Protein AF-0000000066553512 (afdb_homodimer)

Organism: Rattus norvegicus (NCBI:txid10116)

InterPro domains:
  IPR001751 S100/Calcium binding protein 7/8-like, conserved site [PS00303] (65-86)
  IPR011992 EF-hand domain pair [SSF47473] (10-99)
  IPR013787 S100/CaBP-9k-type, calcium binding, subdomain [PF01023] (12-54)
  IPR013787 S100/CaBP-9k-type, calcium binding, subdomain [SM01394] (12-54)
  IPR034325 S-100 [cd00213] (11-97)

Foldseek 3Di:
DVVVLVPQDDPVSVVVVCLVVLQQVLADPPHGSFWHALVSQVVSCVPVVVVPDDPPDDSVNSQVVQVVLPPVPPRIHGSVSSVVVVVVVVVVVVVVVVPDPPDPPPPD/DVVVLVPQDDPVSVVVVCLVVLQQVLADPPHGSFWHALVSQVVSCVPVVVVPDDPPDDSVNSQVVQVVLPPVPPRIHGSVSSVVVVVVVVVVVVVVVVPDPPDPPPPD

pLDDT: mean 84.56, std 15.84, range [28.44, 97.06]

Nearest PDB structures (foldseek):
  3zwh-assembly1_B  TM=9.205E-01  e=1.694E-09  Homo sapiens
  5lpu-assembly1_D  TM=9.297E-01  e=3.679E-09  Homo sapiens
  4cfq-assembly2_B  TM=9.539E-01  e=3.311E-08  Homo sapiens
  4pe0-assembly1_A  TM=9.445E-01  e=3.179E-07  Bos taurus
  5dkn-assembly1_A  TM=9.044E-01  e=2.157E-07  Bos taurus

Solvent-accessible surface area (backbone atoms only — not comparable to full-atom values): 12069 Å² total; per-residue (Å²): 104,78,64,54,60,72,65,41,78,34,62,46,36,38,18,49,48,32,52,49,50,52,49,56,70,48,18,37,77,86,73,49,60,67,29,26,42,65,71,42,44,51,49,46,38,58,67,35,32,47,90,81,37,64,88,80,61,46,73,67,53,49,50,52,51,47,55,68,42,18,76,85,68,77,75,36,32,38,60,67,37,49,42,50,49,53,39,50,51,39,53,55,53,43,53,51,54,70,70,38,70,78,71,72,70,72,81,125,105,78,62,54,59,71,66,41,76,33,62,48,35,38,18,49,48,32,51,49,50,51,48,55,71,47,19,37,77,85,72,48,60,68,31,26,42,65,73,42,45,52,49,46,37,58,67,35,30,47,91,79,36,65,87,79,62,47,70,66,53,49,50,51,52,47,55,68,42,20,77,85,66,76,74,36,34,38,59,67,36,50,42,50,50,52,39,50,52,39,53,54,50,44,52,51,52,68,70,39,69,80,71,72,71,72,82,127

Sequence (216 aa):
MAIGWVRMTRPLEQAVAAIVCTFQEYAGRCGDKYKICQSELKELLQKELPTWTPSEFRECDYNKFMSVLDTNKDCEVDFGEYVRSLASLCLYCHEYFKECPPEPPCPQMAIGWVRMTRPLEQAVAAIVCTFQEYAGRCGDKYKICQSELKELLQKELPTWTPSEFRECDYNKFMSVLDTNKDCEVDFGEYVRSLASLCLYCHEYFKECPPEPPCPQ

Structure (mmCIF, N/CA/C/O backbone):
data_AF-0000000066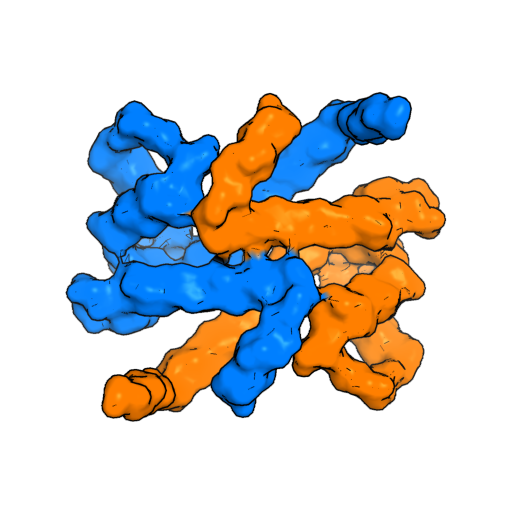553512-model_v1
#
loop_
_entity.id
_entity.type
_entity.pdbx_description
1 polymer 'Protein S100-A3'
#
loop_
_atom_site.group_PDB
_atom_site.id
_atom_site.type_symbol
_atom_site.label_atom_id
_atom_site.label_alt_id
_atom_site.label_comp_id
_atom_site.label_asym_id
_atom_site.label_entity_id
_atom_site.label_seq_id
_atom_site.pdbx_PDB_ins_code
_atom_site.Cartn_x
_atom_site.Cartn_y
_atom_site.Cartn_z
_atom_site.occupancy
_atom_site.B_iso_or_equiv
_atom_site.auth_seq_id
_atom_site.auth_comp_id
_atom_site.auth_asym_id
_atom_site.auth_atom_id
_atom_site.pdbx_PDB_model_num
ATOM 1 N N . MET A 1 1 ? 4.746 9.664 -18.094 1 36.38 1 MET A N 1
ATOM 2 C CA . MET A 1 1 ? 4.117 9.016 -16.953 1 36.38 1 MET A CA 1
ATOM 3 C C . MET A 1 1 ? 4.984 7.875 -16.422 1 36.38 1 MET A C 1
ATOM 5 O O . MET A 1 1 ? 5.152 7.719 -15.211 1 36.38 1 MET A O 1
ATOM 9 N N . ALA A 1 2 ? 5.422 7 -17.422 1 46.53 2 ALA A N 1
ATOM 10 C CA . ALA A 1 2 ? 6.492 6.055 -17.109 1 46.53 2 ALA A CA 1
ATOM 11 C C . ALA A 1 2 ? 7.668 6.762 -16.438 1 46.53 2 ALA A C 1
ATOM 13 O O . ALA A 1 2 ? 8.297 6.211 -15.531 1 46.53 2 ALA A O 1
ATOM 14 N N . ILE A 1 3 ? 7.824 7.977 -17.062 1 47.88 3 ILE A N 1
ATOM 15 C CA . ILE A 1 3 ? 8.891 8.82 -16.547 1 47.88 3 ILE A CA 1
ATOM 16 C C . ILE A 1 3 ? 8.617 9.164 -15.078 1 47.88 3 ILE A C 1
ATOM 18 O O . ILE A 1 3 ? 9.547 9.219 -14.266 1 47.88 3 ILE A O 1
ATOM 22 N N . GLY A 1 4 ? 7.391 9.32 -14.734 1 51.59 4 GLY A N 1
ATOM 23 C CA . GLY A 1 4 ? 7.066 9.742 -13.383 1 51.59 4 GLY A CA 1
ATOM 24 C C . GLY A 1 4 ? 7.473 8.727 -12.328 1 51.59 4 GLY A C 1
ATOM 25 O O . GLY A 1 4 ? 7.883 9.094 -11.227 1 51.59 4 GLY A O 1
ATOM 26 N N . TRP A 1 5 ? 7.48 7.492 -12.727 1 58.66 5 TRP A N 1
ATOM 27 C CA . TRP A 1 5 ? 7.871 6.434 -11.805 1 58.66 5 TRP A CA 1
ATOM 28 C C . TRP A 1 5 ? 9.367 6.492 -11.508 1 58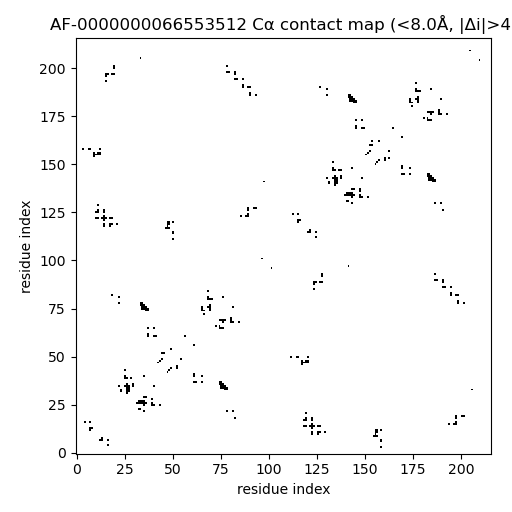.66 5 TRP A C 1
ATOM 30 O O . TRP A 1 5 ? 9.805 6.137 -10.406 1 58.66 5 TRP A O 1
ATOM 40 N N . VAL A 1 6 ? 10 7.008 -12.516 1 59.25 6 VAL A N 1
ATOM 41 C CA . VAL A 1 6 ? 11.445 7.078 -12.336 1 59.25 6 VAL A CA 1
ATOM 42 C C . VAL A 1 6 ? 11.789 8.125 -11.281 1 59.25 6 VAL A C 1
ATOM 44 O O . VAL A 1 6 ? 12.805 8.016 -10.594 1 59.25 6 VAL A O 1
ATOM 47 N N . ARG A 1 7 ? 10.953 8.969 -11.047 1 69.88 7 ARG A N 1
ATOM 48 C CA . ARG A 1 7 ? 11.266 10.031 -10.109 1 69.88 7 ARG A CA 1
ATOM 49 C C . ARG A 1 7 ? 10.719 9.719 -8.719 1 69.88 7 ARG A C 1
ATOM 51 O O . ARG A 1 7 ? 10.875 10.516 -7.789 1 69.88 7 ARG A O 1
ATOM 58 N N . MET A 1 8 ? 10.32 8.523 -8.625 1 79.62 8 MET A N 1
ATOM 59 C CA . MET A 1 8 ? 9.773 8.141 -7.328 1 79.62 8 MET A CA 1
ATOM 60 C C . MET A 1 8 ? 10.891 7.812 -6.344 1 79.62 8 MET A C 1
ATOM 62 O O . MET A 1 8 ? 11.289 6.656 -6.219 1 79.62 8 MET A O 1
ATOM 66 N N . THR A 1 9 ? 11.328 8.852 -5.613 1 85.94 9 THR A N 1
ATOM 67 C CA . THR A 1 9 ? 12.5 8.688 -4.758 1 85.94 9 THR A CA 1
ATOM 68 C C . THR A 1 9 ? 12.094 8.594 -3.289 1 85.94 9 THR A C 1
ATOM 70 O O . THR A 1 9 ? 12.859 8.117 -2.453 1 85.94 9 THR A O 1
ATOM 73 N N . ARG A 1 10 ? 10.93 9.023 -2.916 1 91.12 10 ARG A N 1
ATOM 74 C CA . ARG A 1 10 ? 10.5 8.992 -1.522 1 91.12 10 ARG A CA 1
ATOM 75 C C . ARG A 1 10 ? 9.992 7.605 -1.138 1 91.12 10 ARG A C 1
ATOM 77 O O . ARG A 1 10 ? 9.438 6.887 -1.973 1 91.12 10 ARG A O 1
ATOM 84 N N . PRO A 1 11 ? 10.203 7.234 0.064 1 92.06 11 PRO A N 1
ATOM 85 C CA . PRO A 1 11 ? 9.836 5.887 0.507 1 92.06 11 PRO A CA 1
ATOM 86 C C . PRO A 1 11 ? 8.375 5.543 0.206 1 92.06 11 PRO A C 1
ATOM 88 O O . PRO A 1 11 ? 8.086 4.438 -0.253 1 92.06 11 PRO A O 1
ATOM 91 N N . LEU A 1 12 ? 7.504 6.43 0.408 1 95.44 12 LEU A N 1
ATOM 92 C CA . LEU A 1 12 ? 6.086 6.16 0.178 1 95.44 12 LEU A CA 1
ATOM 93 C C . LEU A 1 12 ? 5.801 6.004 -1.311 1 95.44 12 LEU A C 1
ATOM 95 O O . LEU A 1 12 ? 5.012 5.141 -1.708 1 95.44 12 LEU A O 1
ATOM 99 N N . GLU A 1 13 ? 6.426 6.789 -2.115 1 93.81 13 GLU A N 1
ATOM 100 C CA . GLU A 1 13 ? 6.27 6.656 -3.561 1 93.81 13 GLU A CA 1
ATOM 101 C C . GLU A 1 13 ? 6.805 5.316 -4.051 1 93.81 13 GLU A C 1
ATOM 103 O O . GLU A 1 13 ? 6.184 4.664 -4.895 1 93.81 13 GLU A O 1
ATOM 108 N N . GLN A 1 14 ? 7.902 5.004 -3.498 1 93.06 14 GLN A N 1
ATOM 109 C CA . GLN A 1 14 ? 8.508 3.725 -3.863 1 93.06 14 GLN A CA 1
ATOM 110 C C . GLN A 1 14 ? 7.625 2.557 -3.428 1 93.06 14 GLN A C 1
ATOM 112 O O . GLN A 1 14 ? 7.594 1.518 -4.09 1 93.06 14 GLN A O 1
ATOM 117 N N . ALA A 1 15 ? 7.035 2.781 -2.303 1 95.38 15 ALA A N 1
ATOM 118 C CA . ALA A 1 15 ? 6.117 1.753 -1.821 1 95.38 15 ALA A CA 1
ATOM 119 C C . ALA A 1 15 ? 4.988 1.513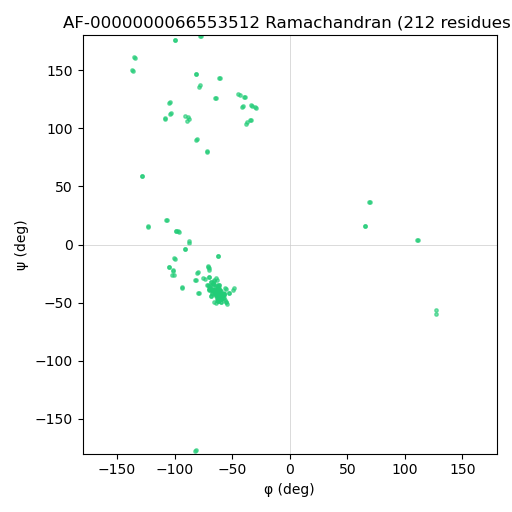 -2.82 1 95.38 15 ALA A C 1
ATOM 121 O O . ALA A 1 15 ? 4.699 0.367 -3.174 1 95.38 15 ALA A O 1
ATOM 122 N N . VAL A 1 16 ? 4.379 2.547 -3.316 1 95.38 16 VAL A N 1
ATOM 123 C CA . VAL A 1 16 ? 3.295 2.445 -4.289 1 95.38 16 VAL A CA 1
ATOM 124 C C . VAL A 1 16 ? 3.807 1.783 -5.566 1 95.38 16 VAL A C 1
ATOM 126 O O . VAL A 1 16 ? 3.158 0.883 -6.105 1 95.38 16 VAL A O 1
ATOM 129 N N . ALA A 1 17 ? 4.965 2.174 -5.977 1 92.31 17 ALA A N 1
ATOM 130 C CA . ALA A 1 17 ? 5.562 1.587 -7.172 1 92.31 17 ALA A CA 1
ATOM 131 C C . ALA A 1 17 ? 5.824 0.096 -6.98 1 92.31 17 ALA A C 1
ATOM 133 O O . ALA A 1 17 ? 5.539 -0.71 -7.871 1 92.31 17 ALA A O 1
ATOM 134 N N . ALA A 1 18 ? 6.387 -0.236 -5.859 1 94.19 18 ALA A N 1
ATOM 135 C CA . ALA A 1 18 ? 6.699 -1.635 -5.574 1 94.19 18 ALA A CA 1
ATOM 136 C C . ALA A 1 18 ? 5.434 -2.49 -5.578 1 94.19 18 ALA A C 1
ATOM 138 O O . ALA A 1 18 ? 5.445 -3.623 -6.062 1 94.19 18 ALA A O 1
ATOM 139 N N . ILE A 1 19 ? 4.379 -1.971 -5.035 1 96.88 19 ILE A N 1
ATOM 140 C CA . ILE A 1 19 ? 3.111 -2.691 -4.977 1 96.88 19 ILE A CA 1
ATOM 141 C C . ILE A 1 19 ? 2.611 -2.971 -6.391 1 96.88 19 ILE A C 1
ATOM 143 O O . ILE A 1 19 ? 2.264 -4.105 -6.723 1 96.88 19 ILE A O 1
ATOM 147 N N . VAL A 1 20 ? 2.594 -1.997 -7.234 1 94.31 20 VAL A N 1
ATOM 148 C CA . VAL A 1 20 ? 2.082 -2.117 -8.594 1 94.31 20 VAL A CA 1
ATOM 149 C C . VAL A 1 20 ? 3.006 -3.016 -9.414 1 94.31 20 VAL A C 1
ATOM 151 O O . VAL A 1 20 ? 2.543 -3.93 -10.102 1 94.31 20 VAL A O 1
ATOM 154 N N . CYS A 1 21 ? 4.332 -2.816 -9.289 1 91 21 CYS A N 1
ATOM 155 C CA . CYS A 1 21 ? 5.309 -3.553 -10.078 1 91 21 CYS A CA 1
ATOM 156 C C . CYS A 1 21 ? 5.332 -5.027 -9.688 1 91 21 CYS A C 1
ATOM 158 O O . CYS A 1 21 ? 5.445 -5.898 -10.547 1 91 21 CYS A O 1
ATOM 160 N N . THR A 1 22 ? 5.27 -5.27 -8.414 1 94.25 22 THR A N 1
ATOM 161 C CA . THR A 1 22 ? 5.25 -6.656 -7.961 1 94.25 22 THR A CA 1
ATOM 162 C C . THR A 1 22 ? 4.043 -7.395 -8.531 1 94.25 22 THR A C 1
ATOM 164 O O . THR A 1 22 ? 4.168 -8.523 -9.016 1 94.25 22 THR A O 1
ATOM 167 N N . PHE A 1 23 ? 2.914 -6.777 -8.5 1 94.19 23 PHE A N 1
ATOM 168 C CA . PHE A 1 23 ? 1.714 -7.391 -9.055 1 94.19 23 PHE A CA 1
ATOM 169 C C . PHE A 1 23 ? 1.91 -7.719 -10.531 1 94.19 23 PHE A C 1
ATOM 171 O O . PHE A 1 23 ? 1.573 -8.812 -10.977 1 94.19 23 PHE A O 1
ATOM 178 N N . GLN A 1 24 ? 2.459 -6.785 -11.219 1 89.12 24 GLN A N 1
ATOM 179 C CA . GLN A 1 24 ? 2.658 -6.949 -12.656 1 89.12 24 GLN A CA 1
ATOM 180 C C . GLN A 1 24 ? 3.666 -8.055 -12.945 1 89.12 24 GLN A C 1
ATOM 182 O O . GLN A 1 24 ? 3.561 -8.742 -13.961 1 89.12 24 GLN A O 1
ATOM 187 N N . GLU A 1 25 ? 4.586 -8.172 -12.086 1 90.38 25 GLU A N 1
ATOM 188 C CA . GLU A 1 25 ? 5.613 -9.188 -12.258 1 90.38 25 GLU A CA 1
ATOM 189 C C . GLU A 1 25 ? 5.027 -10.594 -12.141 1 90.38 25 GLU A C 1
ATOM 191 O O . GLU A 1 25 ? 5.48 -11.523 -12.812 1 90.38 25 GLU A O 1
ATOM 196 N N . TYR A 1 26 ? 4.102 -10.695 -11.336 1 91.75 26 TYR A N 1
ATOM 197 C CA . TYR A 1 26 ? 3.594 -12.039 -11.055 1 91.75 26 TYR A CA 1
ATOM 198 C C . TYR A 1 26 ? 2.293 -12.297 -11.805 1 91.75 26 TYR A C 1
ATOM 200 O O . TYR A 1 26 ? 1.947 -13.445 -12.086 1 91.75 26 TYR A O 1
ATOM 208 N N . ALA A 1 27 ? 1.671 -11.172 -12.148 1 89.38 27 ALA A N 1
ATOM 209 C CA . ALA A 1 27 ? 0.421 -11.312 -12.891 1 89.38 27 ALA A CA 1
ATOM 210 C C . ALA A 1 27 ? 0.688 -11.609 -14.367 1 89.38 27 ALA A C 1
ATOM 212 O O . ALA A 1 27 ? 1.641 -11.086 -14.945 1 89.38 27 ALA A O 1
ATOM 213 N N . GLY A 1 28 ? 0.071 -12.484 -15.023 1 77.31 28 GLY A N 1
ATOM 214 C CA . GLY A 1 28 ? 0.13 -12.648 -16.469 1 77.31 28 GLY A CA 1
ATOM 215 C C . GLY A 1 28 ? 0.845 -13.922 -16.891 1 77.31 28 GLY A C 1
ATOM 216 O O . GLY A 1 28 ? 1.148 -14.109 -18.062 1 77.31 28 GLY A O 1
ATOM 217 N N . ARG A 1 29 ? 1.198 -14.664 -15.906 1 77.44 29 ARG A N 1
ATOM 218 C CA . ARG A 1 29 ? 1.894 -15.891 -16.297 1 77.44 29 ARG A CA 1
ATOM 219 C C . ARG A 1 29 ? 0.906 -16.969 -16.719 1 77.44 29 ARG A C 1
ATOM 221 O O . ARG A 1 29 ? 1.194 -17.766 -17.625 1 77.44 29 ARG A O 1
ATOM 228 N N . CYS A 1 30 ? -0.339 -17.016 -16.156 1 71.25 30 CYS A N 1
ATOM 229 C CA . CYS A 1 30 ? -1.262 -18.109 -16.391 1 71.25 30 CYS A CA 1
ATOM 230 C C . CYS A 1 30 ? -2.412 -17.672 -17.297 1 71.25 30 CYS A C 1
ATOM 232 O O . CYS A 1 30 ? -3.49 -18.266 -17.266 1 71.25 30 CYS A O 1
ATOM 234 N N . GLY A 1 31 ? -2.316 -16.672 -18.062 1 68.56 31 GLY A N 1
ATOM 235 C CA . GLY A 1 31 ? -3.33 -16.391 -19.062 1 68.56 31 GLY A CA 1
ATOM 236 C C . GLY A 1 31 ? -3.869 -14.969 -18.984 1 68.56 31 GLY A C 1
ATOM 237 O O . GLY A 1 31 ? -4.066 -14.32 -20.016 1 68.56 31 GLY A O 1
ATOM 238 N N . ASP A 1 32 ? -4.414 -14.672 -17.844 1 78.75 32 ASP A N 1
ATOM 239 C CA . ASP A 1 32 ? -4.918 -13.305 -17.719 1 78.75 32 ASP A CA 1
ATOM 240 C C . ASP A 1 32 ? -3.832 -12.359 -17.203 1 78.75 32 ASP A C 1
ATOM 242 O O . ASP A 1 32 ? -3.342 -12.523 -16.078 1 78.75 32 ASP A O 1
ATOM 246 N N . LYS A 1 33 ? -3.355 -11.508 -18.016 1 81.75 33 LYS A N 1
ATOM 247 C CA . LYS A 1 33 ? -2.219 -10.633 -17.75 1 81.75 33 LYS A CA 1
ATOM 248 C C . LYS A 1 33 ? -2.512 -9.695 -16.578 1 81.75 33 LYS A C 1
ATOM 250 O O . LYS A 1 33 ? -1.596 -9.094 -16.016 1 81.75 33 LYS A O 1
ATOM 255 N N . TYR A 1 34 ? -3.762 -9.656 -16.125 1 86.31 34 TYR A N 1
ATOM 256 C CA . TYR A 1 34 ? -4.098 -8.672 -15.102 1 86.31 34 TYR A CA 1
ATOM 257 C C . TYR A 1 34 ? -4.68 -9.344 -13.867 1 86.31 34 TYR A C 1
ATOM 259 O O . TYR A 1 34 ? -5.328 -8.695 -13.047 1 86.31 34 TYR A O 1
ATOM 267 N N . LYS A 1 35 ? -4.484 -10.594 -13.812 1 91.38 35 LYS A N 1
ATOM 268 C CA . LYS A 1 35 ? -4.957 -11.336 -12.641 1 91.38 35 LYS A CA 1
ATOM 269 C C . LYS A 1 35 ? -3.914 -12.344 -12.172 1 91.38 35 LYS A C 1
ATOM 271 O O . LYS A 1 35 ? -3.121 -12.844 -12.969 1 91.38 35 LYS A O 1
ATOM 276 N N . ILE A 1 36 ? -3.918 -12.594 -10.891 1 94.62 36 ILE A N 1
ATOM 277 C CA . ILE A 1 36 ? -2.992 -13.547 -10.281 1 94.62 36 ILE A CA 1
ATOM 278 C C . ILE A 1 36 ? -3.73 -14.844 -9.945 1 94.62 36 ILE A C 1
ATOM 280 O O . ILE A 1 36 ? -4.754 -14.82 -9.258 1 94.62 36 ILE A O 1
ATOM 284 N N . CYS A 1 37 ? -3.26 -15.953 -10.5 1 93.38 37 CYS A N 1
ATOM 285 C CA . CYS A 1 37 ? -3.828 -17.25 -10.156 1 93.38 37 CYS A CA 1
ATOM 286 C C . CYS A 1 37 ? -3.25 -17.781 -8.844 1 93.38 37 CYS A C 1
ATOM 288 O O . CYS A 1 37 ? -2.449 -17.094 -8.203 1 93.38 37 CYS A O 1
ATOM 290 N N . GLN A 1 38 ? -3.637 -18.969 -8.453 1 92.31 38 GLN A N 1
ATOM 291 C CA . GLN A 1 38 ? -3.256 -19.516 -7.16 1 92.31 38 GLN A CA 1
ATOM 292 C C . GLN A 1 38 ? -1.749 -19.75 -7.082 1 92.31 38 GLN A C 1
ATOM 294 O O . GLN A 1 38 ? -1.112 -19.406 -6.086 1 92.31 38 GLN A O 1
ATOM 299 N N . SER A 1 39 ? -1.198 -20.422 -8.109 1 92.12 39 SER A N 1
ATOM 300 C CA . SER A 1 39 ? 0.23 -20.734 -8.125 1 92.12 39 SER A CA 1
ATOM 301 C C . SER A 1 39 ? 1.062 -19.453 -8.078 1 92.12 39 SER A C 1
ATOM 303 O O . SER A 1 39 ? 2.088 -19.406 -7.395 1 92.12 39 SER A O 1
ATOM 305 N N . GLU A 1 40 ? 0.662 -18.516 -8.844 1 94.88 40 GLU A N 1
ATOM 306 C CA . GLU A 1 40 ? 1.355 -17.234 -8.859 1 94.88 40 GLU A CA 1
ATOM 307 C C . GLU A 1 40 ? 1.278 -16.547 -7.496 1 94.88 40 GLU A C 1
ATOM 309 O O . GLU A 1 40 ? 2.246 -15.922 -7.051 1 94.88 40 GLU A O 1
ATOM 314 N N . LEU A 1 41 ? 0.096 -16.625 -6.863 1 94.56 41 LEU A N 1
ATOM 315 C CA . LEU A 1 41 ? -0.083 -16.031 -5.539 1 94.56 41 LEU A CA 1
ATOM 316 C C . LEU A 1 41 ? 0.86 -16.672 -4.527 1 94.56 41 LEU A C 1
ATOM 318 O O . LEU A 1 41 ? 1.496 -15.977 -3.736 1 94.56 41 LEU A O 1
ATOM 322 N N . LYS A 1 42 ? 0.889 -17.922 -4.602 1 93.69 42 LYS A N 1
ATOM 323 C CA . LYS A 1 42 ? 1.785 -18.672 -3.721 1 93.69 42 LYS A CA 1
ATOM 324 C C . LYS A 1 42 ? 3.227 -18.188 -3.875 1 93.69 42 LYS A C 1
ATOM 326 O O . LYS A 1 42 ? 3.906 -17.922 -2.881 1 93.69 42 LYS A O 1
ATOM 331 N N . GLU A 1 43 ? 3.693 -18.094 -5.051 1 93.5 43 GLU A N 1
ATOM 332 C CA . GLU A 1 43 ? 5.055 -17.641 -5.328 1 93.5 43 GLU A CA 1
ATOM 333 C C . GLU A 1 43 ? 5.273 -16.203 -4.84 1 93.5 43 GLU A C 1
ATOM 335 O O . GLU A 1 43 ? 6.309 -15.906 -4.242 1 93.5 43 GLU A O 1
ATOM 340 N N . LEU A 1 44 ? 4.352 -15.359 -5.176 1 95 44 LEU A N 1
ATOM 341 C CA . LEU A 1 44 ? 4.43 -13.969 -4.742 1 95 44 LEU A CA 1
ATOM 342 C C . LEU A 1 44 ? 4.559 -13.875 -3.225 1 95 44 LEU A C 1
ATOM 344 O O . LEU A 1 44 ? 5.434 -13.18 -2.713 1 95 44 LEU A O 1
ATOM 348 N N . LEU A 1 45 ? 3.672 -14.586 -2.492 1 94.62 45 LEU A N 1
ATOM 349 C CA . LEU A 1 45 ? 3.686 -14.547 -1.034 1 94.62 45 LEU A CA 1
ATOM 350 C C . LEU A 1 45 ? 5 -15.102 -0.489 1 94.62 45 LEU A C 1
ATOM 352 O O . LEU A 1 45 ? 5.609 -14.492 0.397 1 94.62 45 LEU A O 1
ATOM 356 N N . GLN A 1 46 ? 5.465 -16.156 -1.083 1 93.38 46 GLN A N 1
ATOM 357 C CA . GLN A 1 46 ? 6.672 -16.812 -0.6 1 93.38 46 GLN A CA 1
ATOM 358 C C . GLN A 1 46 ? 7.914 -15.977 -0.882 1 93.38 46 GLN A C 1
ATOM 360 O O . GLN A 1 46 ? 8.828 -15.906 -0.055 1 93.38 46 GLN A O 1
ATOM 365 N N . LYS A 1 47 ? 7.891 -15.312 -1.97 1 93.81 47 LYS A N 1
ATOM 366 C CA . LYS A 1 47 ? 9.086 -14.594 -2.396 1 93.81 47 LYS A CA 1
ATOM 367 C C . LYS A 1 47 ? 9.047 -13.141 -1.923 1 93.81 47 LYS A C 1
ATOM 369 O O . LYS A 1 47 ? 10.086 -12.578 -1.55 1 93.81 47 LYS A O 1
ATOM 374 N N . GLU A 1 48 ? 7.91 -12.539 -1.923 1 94.19 48 GLU A N 1
ATOM 375 C CA . GLU A 1 48 ? 7.812 -11.102 -1.701 1 94.19 48 GLU A CA 1
ATOM 376 C C . GLU A 1 48 ? 7.367 -10.789 -0.276 1 94.19 48 GLU A C 1
ATOM 378 O O . GLU A 1 48 ? 7.59 -9.688 0.224 1 94.19 48 GLU A O 1
ATOM 383 N N . LEU A 1 49 ? 6.652 -11.695 0.353 1 93.69 49 LEU A N 1
ATOM 384 C CA . LEU A 1 49 ? 6.211 -11.492 1.728 1 93.69 49 LEU A CA 1
ATOM 385 C C . LEU A 1 49 ? 6.59 -12.68 2.605 1 93.69 49 LEU A C 1
ATOM 387 O O . LEU A 1 49 ? 5.73 -13.266 3.268 1 93.69 49 LEU A O 1
ATOM 391 N N . PRO A 1 50 ? 7.84 -12.93 2.65 1 90.94 50 PRO A N 1
ATOM 392 C CA . PRO A 1 50 ? 8.25 -14.102 3.43 1 90.94 50 PRO A CA 1
ATOM 393 C C . PRO A 1 50 ? 8.023 -13.922 4.93 1 90.94 50 PRO A C 1
ATOM 395 O O . PRO A 1 50 ? 7.824 -14.906 5.648 1 90.94 50 PRO A O 1
ATOM 398 N N . THR A 1 51 ? 8.125 -12.758 5.496 1 88.19 51 THR A N 1
ATOM 399 C CA . THR A 1 51 ? 7.934 -12.469 6.914 1 88.19 51 THR A CA 1
ATOM 400 C C . THR A 1 51 ? 6.484 -12.719 7.324 1 88.19 51 THR A C 1
ATOM 402 O O . THR A 1 51 ? 6.215 -13.117 8.461 1 88.19 51 THR A O 1
ATOM 405 N N . TRP A 1 52 ? 5.621 -12.523 6.426 1 86.25 52 TRP A N 1
ATOM 406 C CA . TRP A 1 52 ? 4.199 -12.633 6.738 1 86.25 52 TRP A CA 1
ATOM 407 C C . TRP A 1 52 ? 3.643 -13.984 6.289 1 86.25 52 TRP A C 1
ATOM 409 O O . TRP A 1 52 ? 2.502 -14.32 6.605 1 86.25 52 TRP A O 1
ATOM 419 N N . THR A 1 53 ? 4.395 -14.68 5.527 1 89.12 53 THR A N 1
ATOM 420 C CA . THR A 1 53 ? 3.973 -15.984 5.039 1 89.12 53 THR A CA 1
ATOM 421 C C . THR A 1 53 ? 4.688 -17.109 5.793 1 89.12 53 THR A C 1
ATOM 423 O O . THR A 1 53 ? 5.891 -17.297 5.629 1 89.12 53 THR A O 1
ATOM 426 N N . PRO A 1 54 ? 3.885 -17.781 6.527 1 87.69 54 PRO A N 1
ATOM 427 C CA . PRO A 1 54 ? 4.512 -18.906 7.246 1 87.69 54 PRO A CA 1
ATOM 428 C C . PRO A 1 54 ? 5.133 -19.938 6.309 1 87.69 54 PRO A C 1
ATOM 430 O O . PRO A 1 54 ? 4.574 -20.219 5.246 1 87.69 54 PRO A O 1
ATOM 433 N N . SER A 1 55 ? 6.195 -20.484 6.676 1 86.88 55 SER A N 1
ATOM 434 C CA . SER A 1 55 ? 6.891 -21.5 5.887 1 86.88 55 SER A CA 1
ATOM 435 C C . SER A 1 55 ? 6.121 -22.812 5.875 1 86.88 55 SER A C 1
ATOM 437 O O . SER A 1 55 ? 6.305 -23.641 4.977 1 86.88 55 SER A O 1
ATOM 439 N N . GLU A 1 56 ? 5.242 -22.969 6.812 1 88.44 56 GLU A N 1
ATOM 440 C CA . GLU A 1 56 ? 4.484 -24.203 6.957 1 88.44 56 GLU A CA 1
ATOM 441 C C . GLU A 1 56 ? 3.221 -24.188 6.105 1 88.44 56 GLU A C 1
ATOM 443 O O . GLU A 1 56 ? 2.482 -25.172 6.055 1 88.44 56 GLU A O 1
ATOM 448 N N . PHE A 1 57 ? 3.088 -23.141 5.426 1 89.12 57 PHE A N 1
ATOM 449 C CA . PHE A 1 57 ? 1.889 -23.047 4.602 1 89.12 57 PHE A CA 1
ATOM 450 C C . PHE A 1 57 ? 1.882 -24.125 3.527 1 89.12 57 PHE A C 1
ATOM 452 O O . PHE A 1 57 ? 2.879 -24.312 2.828 1 89.12 57 PHE A O 1
ATOM 459 N N . ARG A 1 58 ? 0.753 -24.906 3.506 1 89.81 58 ARG A N 1
ATOM 460 C CA . ARG A 1 58 ? 0.53 -25.906 2.473 1 89.81 58 ARG A CA 1
ATOM 461 C C . ARG A 1 58 ? -0.419 -25.391 1.398 1 89.81 58 ARG A C 1
ATOM 463 O O . ARG A 1 58 ? -0.929 -24.281 1.499 1 89.81 58 ARG A O 1
ATOM 470 N N . GLU A 1 59 ? -0.624 -26.141 0.427 1 90.56 59 GLU A N 1
ATOM 471 C CA . GLU A 1 59 ? -1.496 -25.766 -0.68 1 90.56 59 GLU A CA 1
ATOM 472 C C . GLU A 1 59 ? -2.891 -25.391 -0.18 1 90.56 59 GLU A C 1
ATOM 474 O O . GLU A 1 59 ? -3.521 -24.469 -0.709 1 90.56 59 GLU A O 1
ATOM 479 N N . CYS A 1 60 ? -3.312 -26.109 0.775 1 91.44 60 CYS A N 1
ATOM 480 C CA . CYS A 1 60 ? -4.652 -25.891 1.309 1 91.44 60 CYS A CA 1
ATOM 481 C C . CYS A 1 60 ? -4.754 -24.516 1.961 1 91.44 60 CYS A C 1
ATOM 483 O O . CYS A 1 60 ? -5.758 -23.812 1.804 1 91.4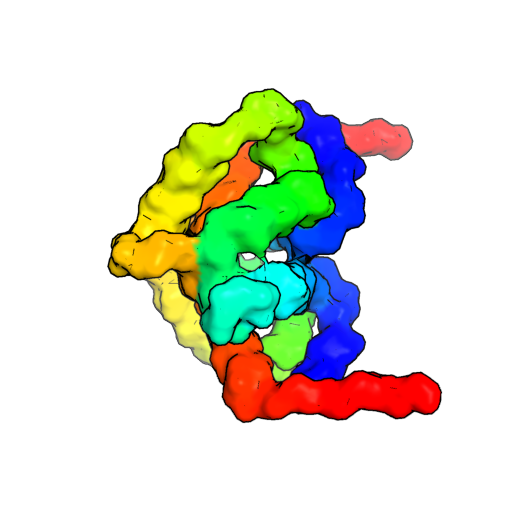4 60 CYS A O 1
ATOM 485 N N . ASP A 1 61 ? -3.68 -24.125 2.688 1 91.75 61 ASP A N 1
ATOM 486 C CA . ASP A 1 61 ? -3.639 -22.828 3.33 1 91.75 61 ASP A CA 1
ATOM 487 C C . ASP A 1 61 ? -3.666 -21.703 2.293 1 91.75 61 ASP A C 1
ATOM 489 O O . ASP A 1 61 ? -4.383 -20.719 2.459 1 91.75 61 ASP A O 1
ATOM 493 N N . TYR A 1 62 ? -3.002 -21.844 1.199 1 92.38 62 TYR A N 1
ATOM 494 C CA . TYR A 1 62 ? -2.971 -20.859 0.126 1 92.38 62 TYR A CA 1
ATOM 495 C C . TYR A 1 62 ? -4.324 -20.75 -0.568 1 92.38 62 TYR A C 1
ATOM 497 O O . TYR A 1 62 ? -4.754 -19.672 -0.956 1 92.38 62 TYR A O 1
ATOM 505 N N . ASN A 1 63 ? -4.953 -21.906 -0.702 1 92.5 63 ASN A N 1
ATOM 506 C CA . ASN A 1 63 ? -6.293 -21.938 -1.283 1 92.5 63 ASN A CA 1
ATOM 507 C C . ASN A 1 63 ? -7.285 -21.141 -0.441 1 92.5 63 ASN A C 1
ATOM 509 O O . ASN A 1 63 ? -8.109 -20.391 -0.981 1 92.5 63 ASN A O 1
ATOM 513 N N . LYS A 1 64 ? -7.137 -21.344 0.847 1 93.06 64 LYS A N 1
ATOM 514 C CA . LYS A 1 64 ? -7.992 -20.594 1.752 1 93.06 64 LYS A CA 1
ATOM 515 C C . LYS A 1 64 ? -7.715 -19.094 1.64 1 93.06 64 LYS A C 1
ATOM 517 O O . LYS A 1 64 ? -8.648 -18.281 1.599 1 93.06 64 LYS A O 1
ATOM 522 N N . PHE A 1 65 ? -6.453 -18.828 1.684 1 93 65 PHE A N 1
ATOM 523 C CA . PHE A 1 65 ? -6.043 -17.438 1.562 1 93 65 PHE A CA 1
ATOM 524 C C . PHE A 1 65 ? -6.559 -16.828 0.262 1 93 65 PHE A C 1
ATOM 526 O O . PHE A 1 65 ? -7.078 -15.711 0.254 1 93 65 PHE A O 1
ATOM 533 N N . MET A 1 66 ? -6.418 -17.5 -0.836 1 93.56 66 MET A N 1
ATOM 534 C CA . MET A 1 66 ? -6.902 -17.062 -2.143 1 93.56 66 MET A CA 1
ATOM 535 C C . MET A 1 66 ? -8.406 -16.812 -2.107 1 93.56 66 MET A C 1
ATOM 537 O O . MET A 1 66 ? -8.883 -15.828 -2.676 1 93.56 66 MET A O 1
ATOM 541 N N . SER A 1 67 ? -9.133 -17.719 -1.455 1 94.38 67 SER A N 1
ATOM 542 C CA . SER A 1 67 ? -10.586 -17.594 -1.356 1 94.38 67 SER A CA 1
ATOM 543 C C . SER A 1 67 ? -10.984 -16.328 -0.599 1 94.38 67 SER A C 1
ATOM 545 O O . SER A 1 67 ? -11.961 -15.672 -0.951 1 94.38 67 SER A O 1
ATOM 547 N N . VAL A 1 68 ? -10.164 -15.992 0.405 1 92.56 68 VAL A N 1
ATOM 548 C CA . VAL A 1 68 ? -10.406 -14.797 1.196 1 92.56 68 VAL A CA 1
ATOM 549 C C . VAL A 1 68 ? -10.156 -13.555 0.345 1 92.56 68 VAL A C 1
ATOM 551 O O . VAL A 1 68 ? -10.898 -12.57 0.435 1 92.56 68 VAL A O 1
ATOM 554 N N . LEU A 1 69 ? -9.219 -13.633 -0.487 1 93.62 69 LEU A N 1
ATOM 555 C CA . LEU A 1 69 ? -8.836 -12.5 -1.326 1 93.62 69 LEU A CA 1
ATOM 556 C C . LEU A 1 69 ? -9.789 -12.359 -2.508 1 93.62 69 LEU A C 1
ATOM 558 O O . LEU A 1 69 ? -10.109 -11.242 -2.92 1 93.62 69 LEU A O 1
ATOM 562 N N . ASP A 1 70 ? -10.109 -13.516 -3.068 1 93.5 70 ASP A N 1
ATOM 563 C CA . ASP A 1 70 ? -10.953 -13.562 -4.258 1 93.5 70 ASP A CA 1
ATOM 564 C C . ASP A 1 70 ? -12.398 -13.203 -3.922 1 93.5 70 ASP A C 1
ATOM 566 O O . ASP A 1 70 ? -13.273 -14.062 -3.932 1 93.5 70 ASP A O 1
ATOM 570 N N . THR A 1 71 ? -12.617 -11.953 -3.809 1 91.31 71 THR A N 1
ATOM 571 C CA . THR A 1 71 ? -13.922 -11.484 -3.365 1 91.31 71 THR A CA 1
ATOM 572 C C . THR A 1 71 ? -14.961 -11.641 -4.477 1 91.31 71 THR A C 1
ATOM 574 O O . THR A 1 71 ? -16.141 -11.859 -4.203 1 91.31 71 THR A O 1
ATOM 577 N N . ASN A 1 72 ? -14.523 -11.555 -5.746 1 89.81 72 ASN A N 1
ATOM 578 C CA . ASN A 1 72 ? -15.477 -11.68 -6.844 1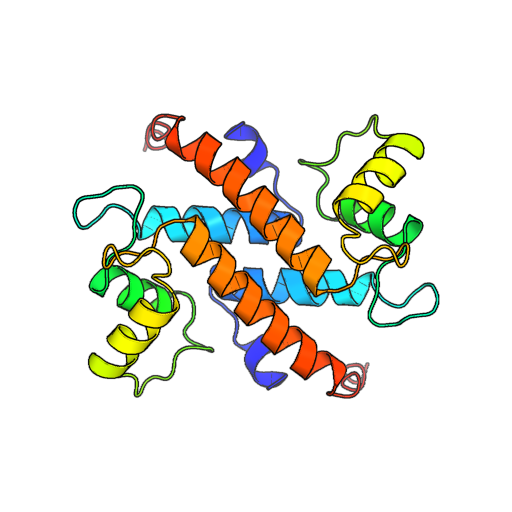 89.81 72 ASN A CA 1
ATOM 579 C C . ASN A 1 72 ? -15.617 -13.133 -7.297 1 89.81 72 ASN A C 1
ATOM 581 O O . ASN A 1 72 ? -16.328 -13.414 -8.258 1 89.81 72 ASN A O 1
ATOM 585 N N . LYS A 1 73 ? -14.906 -14.086 -6.797 1 90.94 73 LYS A N 1
ATOM 586 C CA . LYS A 1 73 ? -15.047 -15.531 -6.922 1 90.94 73 LYS A CA 1
ATOM 587 C C . LYS A 1 73 ? -14.711 -16 -8.336 1 90.94 73 LYS A C 1
ATOM 589 O O . LYS A 1 73 ? -15.414 -16.844 -8.898 1 90.94 73 LYS A O 1
ATOM 594 N N . ASP A 1 74 ? -13.758 -15.43 -9.023 1 89.31 74 ASP A N 1
ATOM 595 C CA . ASP A 1 74 ? -13.32 -15.883 -10.336 1 89.31 74 ASP A CA 1
ATOM 596 C C . ASP A 1 74 ? -12.055 -16.734 -10.219 1 89.31 74 ASP A C 1
ATOM 598 O O . ASP A 1 74 ? -11.414 -17.047 -11.227 1 89.31 74 ASP A O 1
ATOM 602 N N . CYS A 1 75 ? -11.68 -17.141 -8.984 1 89.31 75 CYS A N 1
ATOM 603 C CA . CYS A 1 75 ? -10.57 -18.016 -8.656 1 89.31 75 CYS A CA 1
ATOM 604 C C . CYS A 1 75 ? -9.234 -17.375 -9 1 89.31 75 CYS A C 1
ATOM 606 O O . CYS A 1 75 ? -8.234 -18.062 -9.195 1 89.31 75 CYS A O 1
ATOM 608 N N . GLU A 1 76 ? -9.266 -16.109 -9.211 1 93.12 76 GLU A N 1
ATOM 609 C CA . GLU A 1 76 ? -8.062 -15.32 -9.445 1 93.12 76 GLU A CA 1
ATOM 610 C C . GLU A 1 76 ? -8.07 -14.031 -8.625 1 93.12 76 GLU A C 1
ATOM 612 O O . GLU A 1 76 ? -9.125 -13.602 -8.148 1 93.12 76 GLU A O 1
ATOM 617 N N . VAL A 1 77 ? -6.977 -13.477 -8.453 1 94.81 77 VAL A N 1
ATOM 618 C CA . VAL A 1 77 ? -6.875 -12.234 -7.691 1 94.81 77 VAL A CA 1
ATOM 619 C C . VAL A 1 77 ? -6.566 -11.078 -8.641 1 94.81 77 VAL A C 1
ATOM 621 O O . VAL A 1 77 ? -5.516 -11.062 -9.289 1 94.81 77 VAL A O 1
ATOM 624 N N . ASP A 1 78 ? -7.551 -10.242 -8.844 1 93.56 78 ASP A N 1
ATOM 625 C CA . ASP A 1 78 ? -7.277 -9.055 -9.648 1 93.56 78 ASP A CA 1
ATOM 626 C C . ASP A 1 78 ? -6.512 -8.008 -8.852 1 93.56 78 ASP A C 1
ATOM 628 O O . ASP A 1 78 ? -6.238 -8.211 -7.664 1 93.56 78 ASP A O 1
ATOM 632 N N . PHE A 1 79 ? -6.191 -6.922 -9.438 1 94.94 79 PHE A N 1
ATOM 633 C CA . PHE A 1 79 ? -5.352 -5.93 -8.773 1 94.94 79 PHE A CA 1
ATOM 634 C C . PHE A 1 79 ? -6.078 -5.305 -7.59 1 94.94 79 PHE A C 1
ATOM 636 O O . PHE A 1 79 ? -5.477 -5.066 -6.543 1 94.94 79 PHE A O 1
ATOM 643 N N . GLY A 1 80 ? -7.336 -5.082 -7.797 1 95.5 80 GLY A N 1
ATOM 644 C CA . GLY A 1 80 ? -8.109 -4.52 -6.703 1 95.5 80 GLY A CA 1
ATOM 645 C C . GLY A 1 80 ? -8.109 -5.387 -5.461 1 95.5 80 GLY A C 1
ATOM 646 O O . GLY A 1 80 ? -7.922 -4.887 -4.348 1 95.5 80 GLY A O 1
ATOM 647 N N . GLU A 1 81 ? -8.281 -6.633 -5.621 1 96.44 81 GLU A N 1
ATOM 648 C CA . GLU A 1 81 ? -8.266 -7.574 -4.504 1 96.44 81 GLU A CA 1
ATOM 649 C C . GLU A 1 81 ? -6.883 -7.664 -3.877 1 96.44 81 GLU A C 1
ATOM 651 O O . GLU A 1 81 ? -6.754 -7.785 -2.656 1 96.44 81 GLU A O 1
ATOM 656 N N . TYR A 1 82 ? -5.906 -7.633 -4.73 1 96.38 82 TYR A N 1
ATOM 657 C CA . TYR A 1 82 ? -4.516 -7.641 -4.293 1 96.38 82 TYR A CA 1
ATOM 658 C C . TYR A 1 82 ? -4.215 -6.434 -3.416 1 96.38 82 TYR A C 1
ATOM 660 O O . TYR A 1 82 ? -3.719 -6.578 -2.297 1 96.38 82 TYR A O 1
ATOM 668 N N . VAL A 1 83 ? -4.578 -5.312 -3.883 1 97.06 83 VAL A N 1
ATOM 669 C CA . VAL A 1 83 ? -4.301 -4.07 -3.17 1 97.06 83 VAL A CA 1
ATOM 670 C C . VAL A 1 83 ? -5.102 -4.027 -1.872 1 97.06 83 VAL A C 1
ATOM 672 O O . VAL A 1 83 ? -4.598 -3.59 -0.836 1 97.06 83 VAL A O 1
ATOM 675 N N . ARG A 1 84 ? -6.297 -4.48 -1.87 1 94.56 84 ARG A N 1
ATOM 676 C CA . ARG A 1 84 ? -7.121 -4.535 -0.669 1 94.56 84 ARG A CA 1
ATOM 677 C C . ARG A 1 84 ? -6.492 -5.438 0.387 1 94.56 84 ARG A C 1
ATOM 679 O O . ARG A 1 84 ? -6.543 -5.133 1.58 1 94.56 84 ARG A O 1
ATOM 686 N N . SER A 1 85 ? -5.953 -6.488 -0.06 1 95.62 85 SER A N 1
ATOM 687 C CA . SER A 1 85 ? -5.285 -7.395 0.868 1 95.62 85 SER A CA 1
ATOM 688 C C . SER A 1 85 ? -4.086 -6.723 1.528 1 95.62 85 SER A C 1
ATOM 690 O O . SER A 1 85 ? -3.846 -6.902 2.725 1 95.62 85 SER A O 1
ATOM 692 N N . LEU A 1 86 ? -3.32 -6.039 0.739 1 96.25 86 LEU A N 1
ATOM 693 C CA . LEU A 1 86 ? -2.182 -5.312 1.289 1 96.25 86 LEU A CA 1
ATOM 694 C C . LEU A 1 86 ? -2.643 -4.25 2.279 1 96.25 86 LEU A C 1
ATOM 696 O O . LEU A 1 86 ? -1.993 -4.027 3.305 1 96.25 86 LEU A O 1
ATOM 700 N N . ALA A 1 87 ? -3.764 -3.631 1.946 1 96 87 ALA A N 1
ATOM 701 C CA . ALA A 1 87 ? -4.344 -2.652 2.861 1 96 87 ALA A CA 1
ATOM 702 C C . ALA A 1 87 ? -4.703 -3.295 4.199 1 96 87 ALA A C 1
ATOM 704 O O . ALA A 1 87 ? -4.414 -2.74 5.262 1 96 87 ALA A O 1
ATOM 705 N N . SER A 1 88 ? -5.281 -4.402 4.133 1 94.62 88 SER A N 1
ATOM 706 C CA . SER A 1 88 ? -5.629 -5.133 5.344 1 94.62 88 SER A CA 1
ATOM 707 C C . SER A 1 88 ? -4.387 -5.48 6.16 1 94.62 88 SER A C 1
ATOM 709 O O . SER A 1 88 ? -4.395 -5.375 7.387 1 94.62 88 SER A O 1
ATOM 711 N N . LEU A 1 89 ? -3.338 -5.938 5.469 1 93.31 89 LEU A N 1
ATOM 712 C CA . LEU A 1 89 ? -2.072 -6.23 6.133 1 93.31 89 LEU A CA 1
ATOM 713 C C . LEU A 1 89 ? -1.531 -4.996 6.844 1 93.31 89 LEU A C 1
ATOM 715 O O . LEU A 1 89 ? -1.044 -5.09 7.973 1 93.31 89 LEU A O 1
ATOM 719 N N . CYS A 1 90 ? -1.594 -3.867 6.227 1 94.62 90 CYS A N 1
ATOM 720 C CA . CYS A 1 90 ? -1.153 -2.623 6.848 1 94.62 90 CYS A CA 1
ATOM 721 C C . CYS A 1 90 ? -1.968 -2.32 8.102 1 94.62 90 CYS A C 1
ATOM 723 O O . CYS A 1 90 ? -1.417 -1.888 9.109 1 94.62 90 CYS A O 1
ATOM 725 N N . LEU A 1 91 ? -3.293 -2.465 8 1 93.88 91 LEU A N 1
ATOM 726 C CA . LEU A 1 91 ? -4.16 -2.223 9.148 1 93.88 91 LEU A CA 1
ATOM 727 C C . LEU A 1 91 ? -3.762 -3.105 10.328 1 93.88 91 LEU A C 1
ATOM 729 O O . LEU A 1 91 ? -3.699 -2.639 11.469 1 93.88 91 LEU A O 1
ATOM 733 N N . TYR A 1 92 ? -3.471 -4.359 10.062 1 90 92 TYR A N 1
ATOM 734 C CA . TYR A 1 92 ? -3.012 -5.301 11.078 1 90 92 TYR A CA 1
ATOM 735 C C . TYR A 1 92 ? -1.704 -4.832 11.703 1 90 92 TYR A C 1
ATOM 737 O O . TYR A 1 92 ? -1.561 -4.832 12.93 1 90 92 TYR A O 1
ATOM 745 N N . CYS A 1 93 ? -0.755 -4.414 10.898 1 88.31 93 CYS A N 1
ATOM 746 C CA . CYS A 1 93 ? 0.533 -3.936 11.391 1 88.31 93 CYS A CA 1
ATOM 747 C C . CYS A 1 93 ? 0.369 -2.65 12.195 1 88.31 93 CYS A C 1
ATOM 749 O O . CYS A 1 93 ? 1.037 -2.461 13.211 1 88.31 93 CYS A O 1
ATOM 751 N N . HIS A 1 94 ? -0.471 -1.798 11.727 1 90.75 94 HIS A N 1
ATOM 752 C CA . HIS A 1 94 ? -0.72 -0.546 12.438 1 90.75 94 HIS A CA 1
ATOM 753 C C . HIS A 1 94 ? -1.291 -0.801 13.828 1 90.75 94 HIS A C 1
ATOM 755 O O . HIS A 1 94 ? -0.92 -0.124 14.789 1 90.75 94 HIS A O 1
ATOM 761 N N . GLU A 1 95 ? -2.234 -1.716 13.93 1 88 95 GLU A N 1
ATOM 762 C CA . GLU A 1 95 ? -2.812 -2.062 15.227 1 88 95 GLU A CA 1
ATOM 763 C C . GLU A 1 95 ? -1.752 -2.615 16.172 1 88 95 GLU A C 1
ATOM 765 O O . GLU A 1 95 ? -1.777 -2.334 17.375 1 88 95 GLU A O 1
ATOM 770 N N . TYR A 1 96 ? -0.885 -3.381 15.633 1 80.19 96 TYR A N 1
ATOM 771 C CA . TYR A 1 96 ? 0.223 -3.898 16.438 1 80.19 96 TYR A CA 1
ATOM 772 C C . TYR A 1 96 ? 1.107 -2.766 16.938 1 80.19 96 TYR A C 1
ATOM 774 O O . TYR A 1 96 ? 1.532 -2.77 18.094 1 80.19 96 TYR A O 1
ATOM 782 N N . PHE A 1 97 ? 1.426 -1.812 16.141 1 76.31 97 PHE A N 1
ATOM 783 C CA . PHE A 1 97 ? 2.275 -0.684 16.5 1 76.31 97 PHE A CA 1
ATOM 784 C C . PHE A 1 97 ? 1.556 0.244 17.469 1 76.31 97 PHE A C 1
ATOM 786 O O . PHE A 1 97 ? 2.191 0.878 18.312 1 76.31 97 PHE A O 1
ATOM 793 N N . LYS A 1 98 ? 0.28 0.417 17.25 1 78.88 98 LYS A N 1
ATOM 794 C CA . LYS A 1 98 ? -0.513 1.24 18.156 1 78.88 98 LYS A CA 1
ATOM 795 C C . LYS A 1 98 ? -0.49 0.675 19.578 1 78.88 98 LYS A C 1
ATOM 797 O O . LYS A 1 98 ? -0.445 1.429 20.547 1 78.88 98 LYS A O 1
ATOM 802 N N . GLU A 1 99 ? -0.585 -0.533 19.672 1 76.31 99 GLU A N 1
ATOM 803 C CA . GLU A 1 99 ? -0.651 -1.213 20.969 1 76.31 99 GLU A CA 1
ATOM 804 C C . GLU A 1 99 ? 0.739 -1.382 21.578 1 76.31 99 GLU A C 1
ATOM 806 O O . GLU A 1 99 ? 0.873 -1.608 22.781 1 76.31 99 GLU A O 1
ATOM 811 N N . CYS A 1 100 ? 1.702 -1.379 20.656 1 63.22 100 CYS A N 1
ATOM 812 C CA . CYS A 1 100 ? 3.055 -1.588 21.172 1 63.22 100 CYS A CA 1
ATOM 813 C C . CYS A 1 100 ? 3.693 -0.267 21.578 1 63.22 100 CYS A C 1
ATOM 815 O O . CYS A 1 100 ? 3.602 0.724 20.844 1 63.22 100 CYS A O 1
ATOM 817 N N . PRO A 1 101 ? 3.857 0.017 22.812 1 57.84 101 PRO A N 1
ATOM 818 C CA . PRO A 1 101 ? 4.551 1.233 23.234 1 57.84 101 PRO A CA 1
ATOM 819 C C . PRO A 1 101 ? 5.77 1.556 22.375 1 57.84 101 PRO A C 1
ATOM 821 O O . PRO A 1 101 ? 6.379 0.651 21.797 1 57.84 101 PRO A O 1
ATOM 824 N N . PRO A 1 102 ? 5.859 2.857 21.797 1 53.81 102 PRO A N 1
ATOM 825 C CA . PRO A 1 102 ? 7.035 3.23 21.016 1 53.81 102 PRO A CA 1
ATOM 826 C C . PRO A 1 102 ? 8.32 2.596 21.531 1 53.81 102 PRO A C 1
ATOM 828 O O . PRO A 1 102 ? 8.477 2.408 22.75 1 53.81 102 PRO A O 1
ATOM 831 N N . GLU A 1 103 ? 8.789 1.623 20.75 1 52.41 103 GLU A N 1
ATOM 832 C CA . GLU A 1 103 ? 10.062 1.088 21.234 1 52.41 103 GLU A CA 1
ATOM 833 C C . GLU A 1 103 ? 11.008 2.209 21.641 1 52.41 103 GLU A C 1
ATOM 835 O O . GLU A 1 103 ? 10.984 3.297 21.062 1 52.41 103 GLU A O 1
ATOM 840 N N . PRO A 1 104 ? 11.578 2.168 22.797 1 47.06 104 PRO A N 1
ATOM 841 C CA . PRO A 1 104 ? 12.57 3.146 23.25 1 47.06 104 PRO A CA 1
ATOM 842 C C . PRO A 1 104 ? 13.562 3.531 22.156 1 47.06 104 PRO A C 1
ATOM 844 O O . PRO A 1 104 ? 13.859 2.721 21.281 1 47.06 104 PRO A O 1
ATOM 847 N N . PRO A 1 105 ? 13.609 4.82 21.766 1 44.84 105 PRO A N 1
ATOM 848 C CA . PRO A 1 105 ? 14.648 5.227 20.812 1 44.84 105 PRO A CA 1
ATOM 849 C C . PRO A 1 105 ? 15.914 4.391 20.922 1 44.84 105 PRO A C 1
ATOM 851 O O . PRO A 1 105 ? 16.25 3.91 22.016 1 44.84 105 PRO A O 1
ATOM 854 N N . CYS A 1 106 ? 16.219 3.693 19.828 1 41.09 106 CYS A N 1
ATOM 855 C CA . CYS A 1 106 ? 17.516 3.039 19.953 1 41.09 106 CYS A CA 1
ATOM 856 C C . CYS A 1 106 ? 18.469 3.883 20.797 1 41.09 106 CYS A C 1
ATOM 858 O O . CYS A 1 106 ? 18.469 5.109 20.703 1 41.09 106 CYS A O 1
ATOM 860 N N . PRO A 1 107 ? 18.891 3.258 21.906 1 40.69 107 PRO A N 1
ATOM 861 C CA . PRO A 1 107 ? 19.859 4.047 22.672 1 40.69 107 PRO A CA 1
ATOM 862 C C . PRO A 1 107 ? 20.828 4.82 21.766 1 40.69 107 PRO A C 1
ATOM 864 O O . PRO A 1 107 ? 21.375 4.258 20.828 1 40.69 107 PRO A O 1
ATOM 867 N N . GLN A 1 108 ? 20.656 6.164 21.594 1 28.44 108 GLN A N 1
ATOM 868 C CA . GLN A 1 108 ? 21.812 6.891 21.078 1 28.44 108 GLN A CA 1
ATOM 869 C C . GLN A 1 108 ? 23.078 6.547 21.875 1 28.44 108 GLN A C 1
ATOM 871 O O . GLN A 1 108 ? 23.016 6.344 23.078 1 28.44 108 GLN A O 1
ATOM 876 N N . MET B 1 1 ? 8.5 -8.891 17.219 1 36.28 1 MET B N 1
ATOM 877 C CA . MET B 1 1 ? 7.633 -8.383 16.156 1 36.28 1 MET B CA 1
ATOM 878 C C . MET B 1 1 ? 8.234 -7.141 15.508 1 36.28 1 MET B C 1
ATOM 880 O O . MET B 1 1 ? 8.195 -6.992 14.289 1 36.28 1 MET B O 1
ATOM 884 N N . ALA B 1 2 ? 8.664 -6.172 16.438 1 46.66 2 ALA B N 1
ATOM 885 C CA . ALA B 1 2 ? 9.531 -5.098 15.961 1 46.66 2 ALA B CA 1
ATOM 886 C C . ALA B 1 2 ? 10.68 -5.648 15.125 1 46.66 2 ALA B C 1
ATOM 888 O O . ALA B 1 2 ? 11.086 -5.039 14.133 1 46.66 2 ALA B O 1
ATOM 889 N N . ILE B 1 3 ? 11.086 -6.844 15.695 1 48.25 3 ILE B N 1
ATOM 890 C CA . ILE B 1 3 ? 12.164 -7.555 15.016 1 48.25 3 ILE B CA 1
ATOM 891 C C . ILE B 1 3 ? 11.719 -7.934 13.602 1 48.25 3 ILE B C 1
ATOM 893 O O . ILE B 1 3 ? 12.516 -7.875 12.656 1 48.25 3 ILE B O 1
ATOM 897 N N . GLY B 1 4 ? 10.477 -8.242 13.445 1 51.97 4 GLY B N 1
ATOM 898 C CA . GLY B 1 4 ? 10.008 -8.703 12.148 1 51.97 4 GLY B CA 1
ATOM 899 C C . GLY B 1 4 ? 10.141 -7.652 11.055 1 51.97 4 GLY B C 1
ATOM 900 O O . GLY B 1 4 ? 10.445 -7.977 9.906 1 51.97 4 GLY B O 1
ATOM 901 N N . TRP B 1 5 ? 10.031 -6.422 11.453 1 58.56 5 TRP B N 1
ATOM 902 C CA . TRP B 1 5 ? 10.164 -5.332 10.492 1 58.56 5 TRP B CA 1
ATOM 903 C C . TRP B 1 5 ? 11.602 -5.203 10 1 58.56 5 TRP B C 1
ATOM 905 O O . TRP B 1 5 ? 11.844 -4.812 8.859 1 58.56 5 TRP B O 1
ATOM 915 N N . VAL B 1 6 ? 12.422 -5.621 10.906 1 59.31 6 VAL B N 1
ATOM 916 C CA . VAL B 1 6 ? 13.836 -5.508 10.539 1 59.31 6 VAL B CA 1
ATOM 917 C C . VAL B 1 6 ? 14.164 -6.516 9.445 1 59.31 6 VAL B C 1
ATOM 919 O O . VAL B 1 6 ? 15.055 -6.277 8.625 1 59.31 6 VAL B O 1
ATOM 922 N N . ARG B 1 7 ? 13.438 -7.465 9.336 1 70.25 7 ARG B N 1
ATOM 923 C CA . ARG B 1 7 ? 13.766 -8.492 8.352 1 70.25 7 ARG B CA 1
ATOM 924 C C . ARG B 1 7 ? 13 -8.266 7.055 1 70.25 7 ARG B C 1
ATOM 926 O O . ARG B 1 7 ? 13.133 -9.047 6.109 1 70.25 7 ARG B O 1
ATOM 933 N N . MET B 1 8 ? 12.438 -7.145 7.031 1 79.81 8 MET B N 1
ATOM 934 C CA . MET B 1 8 ? 11.68 -6.852 5.816 1 79.81 8 MET B CA 1
ATOM 935 C C . MET B 1 8 ? 12.602 -6.363 4.703 1 79.81 8 MET B C 1
ATOM 937 O O . MET B 1 8 ? 12.781 -5.16 4.523 1 79.81 8 MET B O 1
ATOM 941 N N . THR B 1 9 ? 13.109 -7.324 3.91 1 85.94 9 THR B N 1
ATOM 942 C CA . THR B 1 9 ? 14.133 -6.992 2.92 1 85.94 9 THR B CA 1
ATOM 943 C C . THR B 1 9 ? 13.531 -6.977 1.515 1 85.94 9 THR B C 1
ATOM 945 O O . THR B 1 9 ? 14.102 -6.379 0.599 1 85.94 9 THR B O 1
ATOM 948 N N . ARG B 1 10 ? 12.414 -7.578 1.282 1 91.25 10 ARG B N 1
ATOM 949 C CA . ARG B 1 10 ? 11.82 -7.625 -0.048 1 91.25 10 ARG B CA 1
ATOM 950 C C . ARG B 1 10 ? 11.062 -6.332 -0.354 1 91.25 10 ARG B C 1
ATOM 952 O O . ARG B 1 10 ? 10.531 -5.691 0.552 1 91.25 10 ARG B O 1
ATOM 959 N N . PRO B 1 11 ? 11.055 -5.938 -1.568 1 92.12 11 PRO B N 1
ATOM 960 C CA . PRO B 1 11 ? 10.445 -4.664 -1.95 1 92.12 11 PRO B CA 1
ATOM 961 C C . PRO B 1 11 ? 9.008 -4.531 -1.459 1 92.12 11 PRO B C 1
ATOM 963 O O . PRO B 1 11 ? 8.617 -3.473 -0.955 1 92.12 11 PRO B O 1
ATOM 966 N N . LEU B 1 12 ? 8.242 -5.547 -1.551 1 95.56 12 LEU B N 1
ATOM 967 C CA . LEU B 1 12 ? 6.844 -5.48 -1.14 1 95.56 12 LEU B CA 1
ATOM 968 C C . LEU B 1 12 ? 6.727 -5.355 0.376 1 95.56 12 LEU B C 1
ATOM 970 O O . LEU B 1 12 ? 5.883 -4.609 0.877 1 95.56 12 LEU B O 1
ATOM 974 N N . GLU B 1 13 ? 7.566 -6.023 1.081 1 93.88 13 GLU B N 1
ATOM 975 C CA . GLU B 1 13 ? 7.574 -5.898 2.535 1 93.88 13 GLU B CA 1
ATOM 976 C C . GLU B 1 13 ? 7.969 -4.488 2.967 1 93.88 13 GLU B C 1
ATOM 978 O O . GLU B 1 13 ? 7.375 -3.926 3.889 1 93.88 13 GLU B O 1
ATOM 983 N N . GLN B 1 14 ? 8.938 -4.027 2.279 1 92.88 14 GLN B N 1
ATOM 984 C CA . GLN B 1 14 ? 9.391 -2.672 2.574 1 92.88 14 GLN B CA 1
ATOM 985 C C . GLN B 1 14 ? 8.305 -1.647 2.264 1 92.88 14 GLN B C 1
ATOM 987 O O . GLN B 1 14 ? 8.203 -0.618 2.936 1 92.88 14 GLN B O 1
ATOM 992 N N . ALA B 1 15 ? 7.605 -1.974 1.226 1 95.31 15 ALA B N 1
ATOM 993 C CA . ALA B 1 15 ? 6.492 -1.094 0.872 1 95.31 15 ALA B CA 1
ATOM 994 C C . ALA B 1 15 ? 5.477 -1.009 2.008 1 95.31 15 ALA B C 1
ATOM 996 O O . ALA B 1 15 ? 5.07 0.086 2.4 1 95.31 15 ALA B O 1
ATOM 997 N N . VAL B 1 16 ? 5.094 -2.107 2.564 1 95.38 16 VAL B N 1
ATOM 998 C CA . VAL B 1 16 ? 4.137 -2.152 3.664 1 95.38 16 VAL B CA 1
ATOM 999 C C . VAL B 1 16 ? 4.703 -1.411 4.875 1 95.38 16 VAL B C 1
ATOM 1001 O O . VAL B 1 16 ? 4.004 -0.61 5.5 1 95.38 16 VAL B O 1
ATOM 1004 N N . ALA B 1 17 ? 5.953 -1.628 5.145 1 92.31 17 ALA B N 1
ATOM 1005 C CA . ALA B 1 17 ? 6.605 -0.949 6.258 1 92.31 17 ALA B CA 1
ATOM 1006 C C . ALA B 1 17 ? 6.621 0.562 6.047 1 92.31 17 ALA B C 1
ATOM 1008 O O . ALA B 1 17 ? 6.34 1.329 6.973 1 92.31 17 ALA B O 1
ATOM 1009 N N . ALA B 1 18 ? 6.984 0.959 4.867 1 94.19 18 ALA B N 1
ATOM 1010 C CA . ALA B 1 18 ? 7.051 2.385 4.555 1 94.19 18 ALA B CA 1
ATOM 1011 C C . ALA B 1 18 ? 5.688 3.049 4.73 1 94.19 18 ALA B C 1
ATOM 1013 O O . ALA B 1 18 ? 5.598 4.176 5.219 1 94.19 18 ALA B O 1
ATOM 1014 N N . ILE B 1 19 ? 4.656 2.375 4.32 1 96.88 19 ILE B N 1
ATOM 1015 C CA . ILE B 1 19 ? 3.299 2.902 4.43 1 96.88 19 ILE B CA 1
ATOM 1016 C C . ILE B 1 19 ? 2.947 3.121 5.902 1 96.88 19 ILE B C 1
ATOM 1018 O O . ILE B 1 19 ? 2.482 4.199 6.281 1 96.88 19 ILE B O 1
ATOM 1022 N N . VAL B 1 20 ? 3.178 2.168 6.723 1 94.44 20 VAL B N 1
ATOM 1023 C CA . VAL B 1 20 ? 2.832 2.227 8.141 1 94.44 20 VAL B CA 1
ATOM 1024 C C . VAL B 1 20 ? 3.711 3.258 8.844 1 94.44 20 VAL B C 1
ATOM 1026 O O . VAL B 1 20 ? 3.211 4.098 9.594 1 94.44 20 VAL B O 1
ATOM 1029 N N . CYS B 1 21 ? 5.023 3.256 8.547 1 91 21 CYS B N 1
ATOM 1030 C CA . CYS B 1 21 ? 5.977 4.137 9.211 1 91 21 CYS B CA 1
ATOM 1031 C C . CYS B 1 21 ? 5.73 5.594 8.836 1 91 21 CYS B C 1
ATOM 1033 O O . CYS B 1 21 ? 5.828 6.484 9.68 1 91 21 CYS B O 1
ATOM 1035 N N . THR B 1 22 ? 5.469 5.809 7.586 1 94.31 22 THR B N 1
ATOM 1036 C CA . THR B 1 22 ? 5.191 7.176 7.152 1 94.31 22 THR B CA 1
ATOM 1037 C C . THR B 1 22 ? 3.969 7.73 7.875 1 94.31 22 THR B C 1
ATOM 1039 O O . THR B 1 22 ? 3.984 8.875 8.344 1 94.31 22 THR B O 1
ATOM 1042 N N . PHE B 1 23 ? 2.955 6.949 7.98 1 94.12 23 PHE B N 1
ATOM 1043 C CA . PHE B 1 23 ? 1.76 7.387 8.695 1 94.12 23 PHE B CA 1
ATOM 1044 C C . PHE B 1 23 ? 2.092 7.75 10.133 1 94.12 23 PHE B C 1
ATOM 1046 O O . PHE B 1 23 ? 1.659 8.789 10.633 1 94.12 23 PHE B O 1
ATOM 1053 N N . GLN B 1 24 ? 2.854 6.93 10.734 1 89.19 24 GLN B N 1
ATOM 1054 C CA . GLN B 1 24 ? 3.211 7.133 12.133 1 89.19 24 GLN B CA 1
ATOM 1055 C C . GLN B 1 24 ? 4.074 8.375 12.305 1 89.19 24 GLN B C 1
ATOM 1057 O O . GLN B 1 24 ? 4.004 9.055 13.336 1 89.19 24 GLN B O 1
ATOM 1062 N N . GLU B 1 25 ? 4.844 8.617 11.336 1 90.5 25 GLU B N 1
ATOM 1063 C CA . GLU B 1 25 ? 5.727 9.773 11.383 1 90.5 25 GLU B CA 1
ATOM 1064 C C . GLU B 1 25 ? 4.93 11.078 11.352 1 90.5 25 GLU B C 1
ATOM 1066 O O . GLU B 1 25 ? 5.324 12.07 11.969 1 90.5 25 GLU B O 1
ATOM 1071 N N . TYR B 1 26 ? 3.902 11.031 10.672 1 91.69 26 TYR B N 1
ATOM 1072 C CA . TYR B 1 26 ? 3.172 12.281 10.469 1 91.69 26 TYR B CA 1
ATOM 1073 C C . TYR B 1 26 ? 1.954 12.352 11.383 1 91.69 26 TYR B C 1
ATOM 1075 O O . TYR B 1 26 ? 1.482 13.445 11.711 1 91.69 26 TYR B O 1
ATOM 1083 N N . ALA B 1 27 ? 1.546 11.156 11.781 1 89.38 27 ALA B N 1
ATOM 1084 C CA . ALA B 1 27 ? 0.393 11.125 12.68 1 89.38 27 ALA B CA 1
ATOM 1085 C C . ALA B 1 27 ? 0.798 11.477 14.109 1 89.38 27 ALA B C 1
ATOM 1087 O O . ALA B 1 27 ? 1.884 11.109 14.555 1 89.38 27 ALA B O 1
ATOM 1088 N N . GLY B 1 28 ? 0.13 12.242 14.844 1 77.38 28 GLY B N 1
ATOM 1089 C CA . GLY B 1 28 ? 0.344 12.43 16.266 1 77.38 28 GLY B CA 1
ATOM 1090 C C . GLY B 1 28 ? 0.898 13.805 16.609 1 77.38 28 GLY B C 1
ATOM 1091 O O . GLY B 1 28 ? 1.317 14.039 17.75 1 77.38 28 GLY B O 1
ATOM 1092 N N . ARG B 1 29 ? 1.014 14.586 15.602 1 77.56 29 ARG B N 1
ATOM 1093 C CA . ARG B 1 29 ? 1.558 15.898 15.914 1 77.56 29 ARG B CA 1
ATOM 1094 C C . ARG B 1 29 ? 0.472 16.828 16.453 1 77.56 29 ARG B C 1
ATOM 1096 O O . ARG B 1 29 ? 0.739 17.672 17.297 1 77.56 29 ARG B O 1
ATOM 1103 N N . CYS B 1 30 ? -0.813 16.656 16.016 1 71.25 30 CYS B N 1
ATOM 1104 C CA . CYS B 1 30 ? -1.862 17.609 16.359 1 71.25 30 CYS B CA 1
ATOM 1105 C C . CYS B 1 30 ? -2.805 17.031 17.406 1 71.25 30 CYS B C 1
ATOM 1107 O O . CYS B 1 30 ? -3.957 17.453 17.516 1 71.25 30 CYS B O 1
ATOM 1109 N N . GLY B 1 31 ? -2.451 16.062 18.156 1 68.75 31 GLY B N 1
ATOM 1110 C CA . GLY B 1 31 ? -3.266 15.664 19.297 1 68.75 31 GLY B CA 1
ATOM 1111 C C . GLY B 1 31 ? -3.598 14.18 19.281 1 68.75 31 GLY B C 1
ATOM 1112 O O . GLY B 1 31 ? -3.604 13.539 20.344 1 68.75 31 GLY B O 1
ATOM 1113 N N . ASP B 1 32 ? -4.191 13.781 18.203 1 78.81 32 ASP B N 1
ATOM 1114 C CA . ASP B 1 32 ? -4.492 12.352 18.141 1 78.81 32 ASP B CA 1
ATOM 1115 C C . ASP B 1 32 ? -3.355 11.57 17.484 1 78.81 32 ASP B C 1
ATOM 1117 O O . ASP B 1 32 ? -3.037 11.797 16.312 1 78.81 32 ASP B O 1
ATOM 1121 N N . LYS B 1 33 ? -2.67 10.797 18.234 1 81.62 33 LYS B N 1
ATOM 1122 C CA . LYS B 1 33 ? -1.463 10.094 17.812 1 81.62 33 LYS B CA 1
ATOM 1123 C C . LYS B 1 33 ? -1.763 9.117 16.688 1 81.62 33 LYS B C 1
ATOM 1125 O O . LYS B 1 33 ? -0.849 8.656 16 1 81.62 33 LYS B O 1
ATOM 1130 N N . TYR B 1 34 ? -3.045 8.891 16.406 1 86.25 34 TYR B N 1
ATOM 1131 C CA . TYR B 1 34 ? -3.359 7.855 15.43 1 86.25 34 TYR B CA 1
ATOM 1132 C C . TYR B 1 34 ? -4.184 8.43 14.281 1 86.25 34 TYR B C 1
ATOM 1134 O O . TYR B 1 34 ? -4.824 7.68 13.539 1 86.25 34 TYR B O 1
ATOM 1142 N N . LYS B 1 35 ? -4.199 9.703 14.203 1 91.31 35 LYS B N 1
ATOM 1143 C CA . LYS B 1 35 ? -4.918 10.352 13.117 1 91.31 35 LYS B CA 1
ATOM 1144 C C . LYS B 1 35 ? -4.102 11.5 12.523 1 91.31 35 LYS B C 1
ATOM 1146 O O . LYS B 1 35 ? -3.303 12.125 13.219 1 91.31 35 LYS B O 1
ATOM 1151 N N . ILE B 1 36 ? -4.289 11.734 11.25 1 94.5 36 ILE B N 1
ATOM 1152 C CA . ILE B 1 36 ? -3.6 12.797 10.539 1 94.5 36 ILE B CA 1
ATOM 1153 C C . ILE B 1 36 ? -4.555 13.969 10.312 1 94.5 36 ILE B C 1
ATOM 1155 O O . ILE B 1 36 ? -5.648 13.789 9.773 1 94.5 36 ILE B O 1
ATOM 1159 N N . CYS B 1 37 ? -4.172 15.148 10.805 1 93.25 37 CYS B N 1
ATOM 1160 C CA . CYS B 1 37 ? -4.965 16.344 10.555 1 93.25 37 CYS B CA 1
ATOM 1161 C C . CYS B 1 37 ? -4.641 16.938 9.188 1 93.25 37 CYS B C 1
ATOM 1163 O O . CYS B 1 37 ? -3.838 16.375 8.438 1 93.25 37 CYS B O 1
ATOM 1165 N N . GLN B 1 38 ? -5.246 18.047 8.844 1 92.19 38 GLN B N 1
ATOM 1166 C CA . GLN B 1 38 ? -5.117 18.641 7.52 1 92.19 38 GLN B CA 1
ATOM 1167 C C . GLN B 1 38 ? -3.684 19.078 7.254 1 92.19 38 GLN B C 1
ATOM 1169 O O . GLN B 1 38 ? -3.135 18.812 6.184 1 92.19 38 GLN B O 1
ATOM 1174 N N . SER B 1 39 ? -3.105 19.844 8.227 1 92 39 SER B N 1
ATOM 1175 C CA . SER B 1 39 ? -1.745 20.344 8.062 1 92 39 SER B CA 1
ATOM 1176 C C . SER B 1 39 ? -0.748 19.203 7.895 1 92 39 SER B C 1
ATOM 1178 O O . SER B 1 39 ? 0.181 19.297 7.09 1 92 39 SER B O 1
ATOM 1180 N N . GLU B 1 40 ? -0.917 18.219 8.695 1 94.88 40 GLU B N 1
ATOM 1181 C CA . GLU B 1 40 ? -0.046 17.062 8.609 1 94.88 40 GLU B CA 1
ATOM 1182 C C . GLU B 1 40 ? -0.194 16.359 7.262 1 94.88 40 GLU B C 1
ATOM 1184 O O . GLU B 1 40 ? 0.791 15.875 6.691 1 94.88 40 GLU B O 1
ATOM 1189 N N . LEU B 1 41 ? -1.435 16.266 6.789 1 94.5 41 LEU B N 1
ATOM 1190 C CA . LEU B 1 41 ? -1.692 15.641 5.496 1 94.5 41 LEU B CA 1
ATOM 1191 C C . LEU B 1 41 ? -0.992 16.406 4.375 1 94.5 41 LEU B C 1
ATOM 1193 O O . LEU B 1 41 ? -0.37 15.797 3.502 1 94.5 41 LEU B O 1
ATOM 1197 N N . LYS B 1 42 ? -1.139 17.656 4.449 1 93.56 42 LYS B N 1
ATOM 1198 C CA . LYS B 1 42 ? -0.479 18.5 3.467 1 93.56 42 LYS B CA 1
ATOM 1199 C C . LYS B 1 42 ? 1.023 18.25 3.434 1 93.56 42 LYS B C 1
ATOM 1201 O O . LYS B 1 42 ? 1.604 18.062 2.359 1 93.56 42 LYS B O 1
ATOM 1206 N N . GLU B 1 43 ? 1.642 18.219 4.551 1 93.5 43 GLU B N 1
ATOM 1207 C CA . GLU B 1 43 ? 3.078 17.969 4.652 1 93.5 43 GLU B CA 1
ATOM 1208 C C . GLU B 1 43 ? 3.439 16.594 4.125 1 93.5 43 GLU B C 1
ATOM 1210 O O . GLU B 1 43 ? 4.422 16.438 3.4 1 93.5 43 GLU B O 1
ATOM 1215 N N . LEU B 1 44 ? 2.707 15.625 4.57 1 95 44 LEU B N 1
ATOM 1216 C CA . LEU B 1 44 ? 2.932 14.25 4.117 1 95 44 LEU B CA 1
ATOM 1217 C C . LEU B 1 44 ? 2.879 14.172 2.594 1 95 44 LEU B C 1
ATOM 1219 O O . LEU B 1 44 ? 3.777 13.602 1.969 1 95 44 LEU B O 1
ATOM 1223 N N . LEU B 1 45 ? 1.803 14.727 1.982 1 94.62 45 LEU B N 1
ATOM 1224 C CA . LEU B 1 45 ? 1.634 14.68 0.534 1 94.62 45 LEU B CA 1
ATOM 1225 C C . LEU B 1 45 ? 2.773 15.406 -0.17 1 94.62 45 LEU B C 1
ATOM 1227 O O . LEU B 1 45 ? 3.344 14.898 -1.135 1 94.62 45 LEU B O 1
ATOM 1231 N N . GLN B 1 46 ? 3.162 16.516 0.374 1 93.25 46 GLN B N 1
ATOM 1232 C CA . GLN B 1 46 ? 4.188 17.344 -0.253 1 93.25 46 GLN B CA 1
ATOM 1233 C C . GLN B 1 46 ? 5.562 16.703 -0.136 1 93.25 46 GLN B C 1
ATOM 1235 O O . GLN B 1 46 ? 6.367 16.766 -1.07 1 93.25 46 GLN B O 1
ATOM 1240 N N . LYS B 1 47 ? 5.773 16.062 0.936 1 93.75 47 LYS B N 1
ATOM 1241 C CA . LYS B 1 47 ? 7.105 15.523 1.201 1 93.75 47 LYS B CA 1
ATOM 1242 C C . LYS B 1 47 ? 7.223 14.078 0.726 1 93.75 47 LYS B C 1
ATOM 1244 O O . LYS B 1 47 ? 8.266 13.664 0.214 1 93.75 47 LYS B O 1
ATOM 1249 N N . GLU B 1 48 ? 6.195 13.32 0.886 1 94.12 48 GLU B N 1
ATOM 1250 C CA . GLU B 1 48 ? 6.281 11.875 0.669 1 94.12 48 GLU B CA 1
ATOM 1251 C C . GLU B 1 48 ? 5.711 11.484 -0.689 1 94.12 48 GLU B C 1
ATOM 1253 O O . GLU B 1 48 ? 6.023 10.422 -1.22 1 94.12 48 GLU B O 1
ATOM 1258 N N . LEU B 1 49 ? 4.805 12.273 -1.225 1 93.69 49 LEU B N 1
ATOM 1259 C CA . LEU B 1 49 ? 4.223 11.992 -2.533 1 93.69 49 LEU B CA 1
ATOM 1260 C C . LEU B 1 49 ? 4.316 13.211 -3.443 1 93.69 49 LEU B C 1
ATOM 1262 O O . LEU B 1 49 ? 3.303 13.672 -3.979 1 93.69 49 LEU B O 1
ATOM 1266 N N . PRO B 1 50 ? 5.496 13.633 -3.654 1 90.81 50 PRO B N 1
ATOM 1267 C CA . PRO B 1 50 ? 5.633 14.836 -4.477 1 90.81 50 PRO B CA 1
ATOM 1268 C C . PRO B 1 50 ? 5.254 14.609 -5.938 1 90.81 50 PRO B C 1
ATOM 1270 O O . PRO B 1 50 ? 4.824 15.539 -6.621 1 90.81 50 PRO B O 1
ATOM 1273 N N . THR B 1 51 ? 5.449 13.469 -6.508 1 88.19 51 THR B N 1
ATOM 1274 C CA . THR B 1 51 ? 5.129 13.133 -7.891 1 88.19 51 THR B CA 1
ATOM 1275 C C . THR B 1 51 ? 3.621 13.172 -8.117 1 88.19 51 THR B C 1
ATOM 1277 O O . THR B 1 51 ? 3.16 13.523 -9.211 1 88.19 51 THR B O 1
ATOM 1280 N N . TRP B 1 52 ? 2.904 12.867 -7.133 1 86.06 52 TRP B N 1
ATOM 1281 C CA . TRP B 1 52 ? 1.456 12.766 -7.273 1 86.06 52 TRP B CA 1
ATOM 1282 C C . TRP B 1 52 ? 0.771 14.016 -6.742 1 86.06 52 TRP B C 1
ATOM 1284 O O . TRP B 1 52 ? -0.439 14.195 -6.914 1 86.06 52 TRP B O 1
ATOM 1294 N N . THR B 1 53 ? 1.494 14.828 -6.062 1 88.81 53 THR B N 1
ATOM 1295 C CA . THR B 1 53 ? 0.948 16.062 -5.516 1 88.81 53 THR B CA 1
ATOM 1296 C C . THR B 1 53 ? 1.384 17.266 -6.352 1 88.81 53 THR B C 1
ATOM 1298 O O . THR B 1 53 ? 2.559 17.641 -6.348 1 88.81 53 THR B O 1
ATOM 1301 N N . PRO B 1 54 ? 0.394 17.812 -6.961 1 87.56 54 PRO B N 1
ATOM 1302 C CA . PRO B 1 54 ? 0.749 19 -7.742 1 87.56 54 PRO B CA 1
ATOM 1303 C C . PRO B 1 54 ? 1.329 20.125 -6.887 1 87.56 54 PRO B C 1
ATOM 1305 O O . PRO B 1 54 ? 0.879 20.344 -5.758 1 87.56 54 PRO B O 1
ATOM 1308 N N . SER B 1 55 ? 2.244 20.812 -7.379 1 86.56 55 SER B N 1
ATOM 1309 C CA . SER B 1 55 ? 2.881 21.922 -6.68 1 86.56 55 SER B CA 1
ATOM 1310 C C . SER B 1 55 ? 1.938 23.109 -6.562 1 86.56 55 SER B C 1
ATOM 1312 O O . SER B 1 55 ? 2.109 23.969 -5.684 1 86.56 55 SER B O 1
ATOM 1314 N N . GLU B 1 56 ? 0.932 23.125 -7.375 1 88.44 56 GLU B N 1
ATOM 1315 C CA . GLU B 1 56 ? -0.009 24.234 -7.41 1 88.44 56 GLU B CA 1
ATOM 1316 C C . GLU B 1 56 ? -1.14 24.031 -6.406 1 88.44 56 GLU B C 1
ATOM 1318 O O . GLU B 1 56 ? -2.012 24.891 -6.262 1 88.44 56 GLU B O 1
ATOM 1323 N N . PHE B 1 57 ? -1.019 23 -5.719 1 88.88 57 PHE B N 1
ATOM 1324 C CA . PHE B 1 57 ? -2.08 22.734 -4.754 1 88.88 57 PHE B CA 1
ATOM 1325 C C . PHE B 1 57 ? -2.115 23.812 -3.682 1 88.88 57 PHE B C 1
ATOM 1327 O O . PHE B 1 57 ? -1.08 24.156 -3.111 1 88.88 57 PHE B O 1
ATOM 1334 N N . ARG B 1 58 ? -3.336 24.422 -3.518 1 89.69 58 ARG B N 1
ATOM 1335 C CA . ARG B 1 58 ? -3.576 25.406 -2.461 1 89.69 58 ARG B CA 1
ATOM 1336 C C . ARG B 1 58 ? -4.297 24.766 -1.277 1 89.69 58 ARG B C 1
ATOM 1338 O O . ARG B 1 58 ? -4.645 23.578 -1.319 1 89.69 58 ARG B O 1
ATOM 1345 N N . GLU B 1 59 ? -4.484 25.484 -0.294 1 90.44 59 GLU B N 1
ATOM 1346 C CA . GLU B 1 59 ? -5.148 24.984 0.911 1 90.44 59 GLU B CA 1
ATOM 1347 C C . GLU B 1 59 ? -6.523 24.422 0.588 1 90.44 59 GLU B C 1
ATOM 1349 O O . GLU B 1 59 ? -6.941 23.422 1.185 1 90.44 59 GLU B O 1
ATOM 1354 N N . CYS B 1 60 ? -7.16 25.062 -0.312 1 91.38 60 CYS B N 1
ATOM 1355 C CA . CYS B 1 60 ? -8.508 24.625 -0.673 1 91.38 60 CYS B CA 1
ATOM 1356 C C . CYS B 1 60 ? -8.484 23.25 -1.319 1 91.38 60 CYS B C 1
ATOM 1358 O O . CYS B 1 60 ? -9.352 22.422 -1.046 1 91.38 60 CYS B O 1
ATOM 1360 N N . ASP B 1 61 ? -7.465 23.016 -2.162 1 91.62 61 ASP B N 1
ATOM 1361 C CA . ASP B 1 61 ? -7.312 21.719 -2.816 1 91.62 61 ASP B CA 1
ATOM 1362 C C . ASP B 1 61 ? -7.047 20.625 -1.793 1 91.62 61 ASP B C 1
ATOM 1364 O O . ASP B 1 61 ? -7.625 19.531 -1.876 1 91.62 61 ASP B O 1
ATOM 1368 N N . TYR B 1 62 ? -6.277 20.875 -0.795 1 92.25 62 TYR B N 1
ATOM 1369 C CA . TYR B 1 62 ? -5.965 19.906 0.257 1 92.25 62 TYR B CA 1
ATOM 1370 C C . TYR B 1 62 ? -7.191 19.625 1.115 1 92.25 62 TYR B C 1
ATOM 1372 O O . TYR B 1 62 ? -7.406 18.484 1.541 1 92.25 62 TYR B O 1
ATOM 1380 N N . ASN B 1 63 ? -7.961 20.688 1.343 1 92.31 63 ASN B N 1
ATOM 1381 C CA . ASN B 1 63 ? -9.203 20.516 2.09 1 92.31 63 ASN B CA 1
ATOM 1382 C C . ASN B 1 63 ? -10.164 19.578 1.374 1 92.31 63 ASN B C 1
ATOM 1384 O O . ASN B 1 63 ? -10.797 18.719 2.008 1 92.31 63 ASN B O 1
ATOM 1388 N N . LYS B 1 64 ? -10.219 19.797 0.086 1 92.88 64 LYS B N 1
ATOM 1389 C CA . LYS B 1 64 ? -11.055 18.906 -0.71 1 92.88 64 LYS B CA 1
ATOM 1390 C C . LYS B 1 64 ? -10.547 17.469 -0.645 1 92.88 64 LYS B C 1
ATOM 1392 O O . LYS B 1 64 ? -11.336 16.531 -0.496 1 92.88 64 LYS B O 1
ATOM 1397 N N . PHE B 1 65 ? -9.273 17.391 -0.847 1 92.75 65 PHE B N 1
ATOM 1398 C CA . PHE B 1 65 ? -8.656 16.078 -0.788 1 92.75 65 PHE B CA 1
ATOM 1399 C C . PHE B 1 65 ? -8.906 15.414 0.562 1 92.75 65 PHE B C 1
ATOM 1401 O O . PHE B 1 65 ? -9.25 14.234 0.626 1 92.75 65 PHE B O 1
ATOM 1408 N N . MET B 1 66 ? -8.719 16.125 1.64 1 93.44 66 MET B N 1
ATOM 1409 C CA . MET B 1 66 ? -8.961 15.633 2.994 1 93.44 66 MET B CA 1
ATOM 1410 C C . MET B 1 66 ? -10.406 15.164 3.15 1 93.44 66 MET B C 1
ATOM 1412 O O . MET B 1 66 ? -10.656 14.125 3.77 1 93.44 66 MET B O 1
ATOM 1416 N N . SER B 1 67 ? -11.344 15.938 2.592 1 94.12 67 SER B N 1
ATOM 1417 C CA . SER B 1 67 ? -12.758 15.602 2.678 1 94.12 67 SER B CA 1
ATOM 1418 C C . SER B 1 67 ? -13.062 14.281 1.97 1 94.12 67 SER B C 1
ATOM 1420 O O . SER B 1 67 ? -13.883 13.492 2.439 1 94.12 67 SER B O 1
ATOM 1422 N N . VAL B 1 68 ? -12.328 14.062 0.874 1 92.38 68 VAL B N 1
ATOM 1423 C CA . VAL B 1 68 ? -12.5 12.828 0.114 1 92.38 68 VAL B CA 1
ATOM 1424 C C . VAL B 1 68 ? -11.961 11.641 0.92 1 92.38 68 VAL B C 1
ATOM 1426 O O . VAL B 1 68 ? -12.562 10.562 0.924 1 92.38 68 VAL B O 1
ATOM 1429 N N . LEU B 1 69 ? -10.945 11.875 1.616 1 93.38 69 LEU B N 1
ATOM 1430 C CA . LEU B 1 69 ? -10.297 10.82 2.395 1 93.38 69 LEU B CA 1
ATOM 1431 C C . LEU B 1 69 ? -11.062 10.555 3.686 1 93.38 69 LEU B C 1
ATOM 1433 O O . LEU B 1 69 ? -11.164 9.406 4.125 1 93.38 69 LEU B O 1
ATOM 1437 N N . ASP B 1 70 ? -11.477 11.656 4.289 1 93.38 70 ASP B N 1
ATOM 1438 C CA . ASP B 1 70 ? -12.164 11.594 5.574 1 93.38 70 ASP B CA 1
ATOM 1439 C C . ASP B 1 70 ? -13.57 11.023 5.418 1 93.38 70 ASP B C 1
ATOM 1441 O O . ASP B 1 70 ? -14.562 11.758 5.535 1 93.38 70 ASP B O 1
ATOM 1445 N N . THR B 1 71 ? -13.625 9.758 5.336 1 91.06 71 THR B N 1
ATOM 1446 C CA . THR B 1 71 ? -14.898 9.102 5.055 1 91.06 71 THR B CA 1
ATOM 1447 C C . THR B 1 71 ? -15.797 9.109 6.285 1 91.06 71 THR B C 1
ATOM 1449 O O . THR B 1 71 ? -17.016 9.148 6.168 1 91.06 71 THR B O 1
ATOM 1452 N N . ASN B 1 72 ? -15.203 9.109 7.488 1 89.75 72 ASN B N 1
ATOM 1453 C CA . ASN B 1 72 ? -16.016 9.102 8.703 1 89.75 72 ASN B CA 1
ATOM 1454 C C . ASN B 1 72 ? -16.312 10.516 9.188 1 89.75 72 ASN B C 1
ATOM 1456 O O . ASN B 1 72 ? -16.922 10.703 10.234 1 89.75 72 ASN B O 1
ATOM 1460 N N . LYS B 1 73 ? -15.812 11.562 8.594 1 90.75 73 LYS B N 1
ATOM 1461 C CA . LYS B 1 73 ? -16.141 12.977 8.75 1 90.75 73 LYS B CA 1
ATOM 1462 C C . LYS B 1 73 ? -15.703 13.492 10.109 1 90.75 73 LYS B C 1
ATOM 1464 O O . LYS B 1 73 ? -16.453 14.219 10.773 1 90.75 73 LYS B O 1
ATOM 1469 N N . ASP B 1 74 ? -14.602 13.086 10.68 1 89.19 74 ASP B N 1
ATOM 1470 C CA . ASP B 1 74 ? -14.062 13.617 11.93 1 89.19 74 ASP B CA 1
ATOM 1471 C C . ASP B 1 74 ? -12.961 14.641 11.664 1 89.19 74 ASP B C 1
ATOM 1473 O O . ASP B 1 74 ? -12.25 15.047 12.586 1 89.19 74 ASP B O 1
ATOM 1477 N N . CYS B 1 75 ? -12.828 15.078 10.398 1 88.88 75 CYS B N 1
ATOM 1478 C CA . CYS B 1 75 ? -11.906 16.109 9.945 1 88.88 75 CYS B CA 1
ATOM 1479 C C . CYS B 1 75 ? -10.453 15.672 10.109 1 88.88 75 CYS B C 1
ATOM 1481 O O . CYS B 1 75 ? -9.547 16.5 10.172 1 88.88 75 CYS B O 1
ATOM 1483 N N . GLU B 1 76 ? -10.266 14.414 10.297 1 93.06 76 GLU B N 1
ATOM 1484 C CA . GLU B 1 76 ? -8.93 13.812 10.367 1 93.06 76 GLU B CA 1
ATOM 1485 C C . GLU B 1 76 ? -8.859 12.531 9.547 1 93.06 76 GLU B C 1
ATOM 1487 O O . GLU B 1 76 ? -9.898 11.953 9.203 1 93.06 76 GLU B O 1
ATOM 1492 N N . VAL B 1 77 ? -7.734 12.141 9.234 1 94.69 77 VAL B N 1
ATOM 1493 C CA . VAL B 1 77 ? -7.543 10.922 8.461 1 94.69 77 VAL B CA 1
ATOM 1494 C C . VAL B 1 77 ? -6.953 9.828 9.352 1 94.69 77 VAL B C 1
ATOM 1496 O O . VAL B 1 77 ? -5.84 9.977 9.859 1 94.69 77 VAL B O 1
ATOM 1499 N N . ASP B 1 78 ? -7.766 8.852 9.664 1 93.5 78 ASP B N 1
ATOM 1500 C CA . ASP B 1 78 ? -7.223 7.73 10.422 1 93.5 78 ASP B CA 1
ATOM 1501 C C . ASP B 1 78 ? -6.426 6.797 9.523 1 93.5 78 ASP B C 1
ATOM 1503 O O . ASP B 1 78 ? -6.332 7.016 8.312 1 93.5 78 ASP B O 1
ATOM 1507 N N . PHE B 1 79 ? -5.879 5.77 10.055 1 94.88 79 PHE B N 1
ATOM 1508 C CA . PHE B 1 79 ? -4.992 4.902 9.289 1 94.88 79 PHE B CA 1
ATOM 1509 C C . PHE B 1 79 ? -5.766 4.168 8.203 1 94.88 79 PHE B C 1
ATOM 1511 O O . PHE B 1 79 ? -5.266 4 7.086 1 94.88 79 PHE B O 1
ATOM 1518 N N . GLY B 1 80 ? -6.926 3.773 8.562 1 95.44 80 GLY B N 1
ATOM 1519 C CA . GLY B 1 80 ? -7.742 3.092 7.57 1 95.44 80 GLY B CA 1
ATOM 1520 C C . GLY B 1 80 ? -8.023 3.941 6.344 1 95.44 80 GLY B C 1
ATOM 1521 O O . GLY B 1 80 ? -7.914 3.463 5.215 1 95.44 80 GLY B O 1
ATOM 1522 N N . GLU B 1 81 ? -8.367 5.148 6.543 1 96.38 81 GLU B N 1
ATOM 1523 C CA . GLU B 1 81 ? -8.633 6.074 5.445 1 96.38 81 GLU B CA 1
ATOM 1524 C C . GLU B 1 81 ? -7.363 6.355 4.645 1 96.38 81 GLU B C 1
ATOM 1526 O O . GLU B 1 81 ? -7.41 6.48 3.42 1 96.38 81 GLU B O 1
ATOM 1531 N N . TYR B 1 82 ? -6.285 6.484 5.371 1 96.31 82 TYR B N 1
ATOM 1532 C CA . TYR B 1 82 ? -4.977 6.688 4.758 1 96.31 82 TYR B CA 1
ATOM 1533 C C . TYR B 1 82 ? -4.617 5.527 3.842 1 96.31 82 TYR B C 1
ATOM 1535 O O . TYR B 1 82 ? -4.289 5.73 2.67 1 96.31 82 TYR B O 1
ATOM 1543 N N . VAL B 1 83 ? -4.762 4.367 4.34 1 97 83 VAL B N 1
ATOM 1544 C CA . VAL B 1 83 ? -4.402 3.17 3.592 1 97 83 VAL B CA 1
ATOM 1545 C C . VAL B 1 83 ? -5.344 3 2.402 1 97 83 VAL B C 1
ATOM 1547 O O . VAL B 1 83 ? -4.91 2.631 1.308 1 97 83 VAL B O 1
ATOM 1550 N N . ARG B 1 84 ? -6.578 3.275 2.553 1 94.5 84 ARG B N 1
ATOM 1551 C CA . ARG B 1 84 ? -7.547 3.199 1.465 1 94.5 84 ARG B CA 1
ATOM 1552 C C . ARG B 1 84 ? -7.195 4.172 0.346 1 94.5 84 ARG B C 1
ATOM 1554 O O . ARG B 1 84 ? -7.352 3.855 -0.834 1 94.5 84 ARG B O 1
ATOM 1561 N N . SER B 1 85 ? -6.762 5.297 0.719 1 95.44 85 SER B N 1
ATOM 1562 C CA . SER B 1 85 ? -6.355 6.281 -0.278 1 95.44 85 SER B CA 1
ATOM 1563 C C . SER B 1 85 ? -5.164 5.789 -1.09 1 95.44 85 SER B C 1
ATOM 1565 O O . SER B 1 85 ? -5.105 5.988 -2.305 1 95.44 85 SER B O 1
ATOM 1567 N N . LEU B 1 86 ? -4.215 5.223 -0.402 1 96.19 86 LEU B N 1
ATOM 1568 C CA . LEU B 1 86 ? -3.061 4.664 -1.099 1 96.19 86 LEU B CA 1
ATOM 1569 C C . LEU B 1 86 ? -3.484 3.535 -2.031 1 96.19 86 LEU B C 1
ATOM 1571 O O . LEU B 1 86 ? -2.945 3.398 -3.133 1 96.19 86 LEU B O 1
ATOM 1575 N N . ALA B 1 87 ? -4.445 2.764 -1.565 1 96 87 ALA B N 1
ATOM 1576 C CA . ALA B 1 87 ? -4.984 1.701 -2.41 1 96 87 ALA B CA 1
ATOM 1577 C C . ALA B 1 87 ? -5.605 2.273 -3.682 1 96 87 ALA B C 1
ATOM 1579 O O . ALA B 1 87 ? -5.383 1.752 -4.777 1 96 87 ALA B O 1
ATOM 1580 N N . SER B 1 88 ? -6.332 3.283 -3.533 1 94.5 88 SER B N 1
ATOM 1581 C CA . SER B 1 88 ? -6.934 3.947 -4.684 1 94.5 88 SER B CA 1
ATOM 1582 C C . SER B 1 88 ? -5.867 4.461 -5.645 1 94.5 88 SER B C 1
ATOM 1584 O O . SER B 1 88 ? -6.02 4.348 -6.863 1 94.5 88 SER B O 1
ATOM 1586 N N . LEU B 1 89 ? -4.82 5.082 -5.09 1 93.12 89 LEU B N 1
ATOM 1587 C CA . LEU B 1 89 ? -3.707 5.551 -5.906 1 93.12 89 LEU B CA 1
ATOM 1588 C C . LEU B 1 89 ? -3.088 4.398 -6.691 1 93.12 89 LEU B C 1
ATOM 1590 O O . LEU B 1 89 ? -2.773 4.551 -7.875 1 93.12 89 LEU B O 1
ATOM 1594 N N . CYS B 1 90 ? -2.9 3.283 -6.074 1 94.56 90 CYS B N 1
ATOM 1595 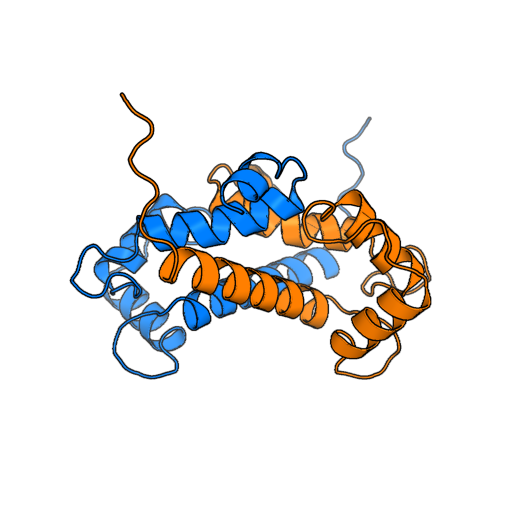C CA . CYS B 1 90 ? -2.367 2.111 -6.758 1 94.56 90 CYS B CA 1
ATOM 1596 C C . CYS B 1 90 ? -3.281 1.679 -7.898 1 94.56 90 CYS B C 1
ATOM 1598 O O . CYS B 1 90 ? -2.809 1.321 -8.977 1 94.56 90 CYS B O 1
ATOM 1600 N N . LEU B 1 91 ? -4.586 1.627 -7.637 1 93.81 91 LEU B N 1
ATOM 1601 C CA . LEU B 1 91 ? -5.551 1.251 -8.664 1 93.81 91 LEU B CA 1
ATOM 1602 C C . LEU B 1 91 ? -5.441 2.174 -9.875 1 93.81 91 LEU B C 1
ATOM 1604 O O . LEU B 1 91 ? -5.453 1.71 -11.016 1 93.81 91 LEU B O 1
ATOM 1608 N N . TYR B 1 92 ? -5.32 3.459 -9.633 1 89.81 92 TYR B N 1
ATOM 1609 C CA . TYR B 1 92 ? -5.137 4.449 -10.688 1 89.81 92 TYR B CA 1
ATOM 1610 C C . TYR B 1 92 ? -3.867 4.172 -11.484 1 89.81 92 TYR B C 1
ATOM 1612 O O . TYR B 1 92 ? -3.885 4.184 -12.719 1 89.81 92 TYR B O 1
ATOM 1620 N N . CYS B 1 93 ? -2.771 3.9 -10.812 1 88.25 93 CYS B N 1
ATOM 1621 C CA . CYS B 1 93 ? -1.5 3.611 -11.469 1 88.25 93 CYS B CA 1
ATOM 1622 C C . CYS B 1 93 ? -1.578 2.312 -12.266 1 88.25 93 CYS B C 1
ATOM 1624 O O . CYS B 1 93 ? -1.029 2.217 -13.359 1 88.25 93 CYS B O 1
ATOM 1626 N N . HIS B 1 94 ? -2.211 1.35 -11.695 1 90.75 94 HIS B N 1
ATOM 1627 C CA . H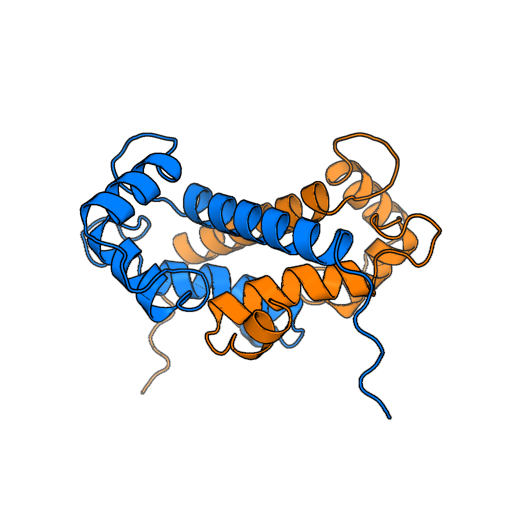IS B 1 94 ? -2.359 0.069 -12.375 1 90.75 94 HIS B CA 1
ATOM 1628 C C . HIS B 1 94 ? -3.139 0.225 -13.68 1 90.75 94 HIS B C 1
ATOM 1630 O O . HIS B 1 94 ? -2.799 -0.396 -14.688 1 90.75 94 HIS B O 1
ATOM 1636 N N . GLU B 1 95 ? -4.223 0.985 -13.656 1 88 95 GLU B N 1
ATOM 1637 C CA . GLU B 1 95 ? -5.012 1.233 -14.859 1 88 95 GLU B CA 1
ATOM 1638 C C . GLU B 1 95 ? -4.176 1.932 -15.93 1 88 95 GLU B C 1
ATOM 1640 O O . GLU B 1 95 ? -4.316 1.643 -17.125 1 88 95 GLU B O 1
ATOM 1645 N N . TYR B 1 96 ? -3.363 2.83 -15.508 1 80.06 96 TYR B N 1
ATOM 1646 C CA . TYR B 1 96 ? -2.459 3.502 -16.438 1 80.06 96 TYR B CA 1
ATOM 1647 C C . TYR B 1 96 ? -1.491 2.51 -17.062 1 80.06 96 TYR B C 1
ATOM 1649 O O . TYR B 1 96 ? -1.229 2.572 -18.266 1 80.06 96 TYR B O 1
ATOM 1657 N N . PHE B 1 97 ? -0.937 1.619 -16.328 1 76.56 97 PHE B N 1
ATOM 1658 C CA . PHE B 1 97 ? 0.012 0.627 -16.812 1 76.56 97 PHE B CA 1
ATOM 1659 C C . PHE B 1 97 ? -0.688 -0.404 -17.703 1 76.56 97 PHE B C 1
ATOM 1661 O O . PHE B 1 97 ? -0.085 -0.95 -18.625 1 76.56 97 PHE B O 1
ATOM 1668 N N . LYS B 1 98 ? -1.882 -0.768 -17.297 1 78.81 98 LYS B N 1
ATOM 1669 C CA . LYS B 1 98 ? -2.658 -1.705 -18.109 1 78.81 98 LYS B CA 1
ATOM 1670 C C . LYS B 1 98 ? -2.908 -1.147 -19.5 1 78.81 98 LYS B C 1
ATOM 1672 O O . LYS B 1 98 ? -2.887 -1.891 -20.484 1 78.81 98 LYS B O 1
ATOM 1677 N N . GLU B 1 99 ? -3.219 0.03 -19.562 1 75.88 99 GLU B N 1
ATOM 1678 C CA . GLU B 1 99 ? -3.557 0.69 -20.828 1 75.88 99 GLU B CA 1
ATOM 1679 C C . GLU B 1 99 ? -2.301 1.062 -21.609 1 75.88 99 GLU B C 1
ATOM 1681 O O . GLU B 1 99 ? -2.371 1.332 -22.812 1 75.88 99 GLU B O 1
ATOM 1686 N N . CYS B 1 100 ? -1.219 1.194 -20.828 1 63.44 100 CYS B N 1
ATOM 1687 C CA . CYS B 1 100 ? 0.006 1.602 -21.516 1 63.44 100 CYS B CA 1
ATOM 1688 C C . CYS B 1 100 ? 0.777 0.388 -22.016 1 63.44 100 CYS B C 1
ATOM 1690 O O . CYS B 1 100 ? 0.936 -0.598 -21.297 1 63.44 100 CYS B O 1
ATOM 1692 N N . PRO B 1 101 ? 0.801 0.089 -23.266 1 57.69 101 PRO B N 1
ATOM 1693 C CA . PRO B 1 101 ? 1.611 -1.009 -23.797 1 57.69 101 PRO B CA 1
ATOM 1694 C C . PRO B 1 101 ? 2.977 -1.117 -23.125 1 57.69 101 PRO B C 1
ATOM 1696 O O . PRO B 1 101 ? 3.506 -0.118 -22.625 1 57.69 101 PRO B O 1
ATOM 1699 N N . PRO B 1 102 ? 3.359 -2.385 -22.578 1 53.72 102 PRO B N 1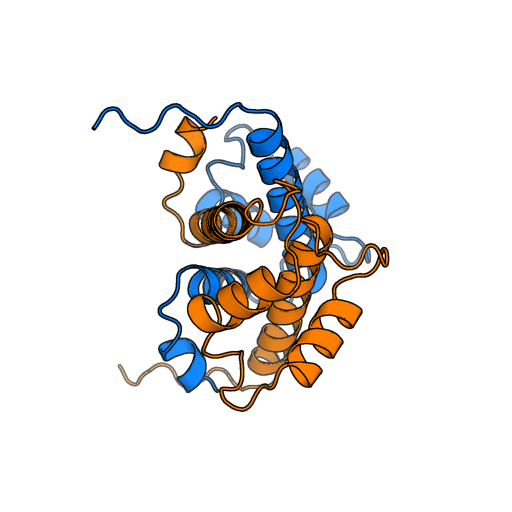
ATOM 1700 C CA . PRO B 1 102 ? 4.68 -2.549 -21.969 1 53.72 102 PRO B CA 1
ATOM 1701 C C . PRO B 1 102 ? 5.758 -1.719 -22.656 1 53.72 102 PRO B C 1
ATOM 1703 O O . PRO B 1 102 ? 5.711 -1.522 -23.875 1 53.72 102 PRO B O 1
ATOM 1706 N N . GLU B 1 103 ? 6.168 -0.676 -21.953 1 52.31 103 GLU B N 1
ATOM 1707 C CA . GLU B 1 103 ? 7.266 0.051 -22.578 1 52.31 103 GLU B CA 1
ATOM 1708 C C . GLU B 1 103 ? 8.312 -0.907 -23.141 1 52.31 103 GLU B C 1
ATOM 1710 O O . GLU B 1 103 ? 8.547 -1.979 -22.578 1 52.31 103 GLU B O 1
ATOM 1715 N N . PRO B 1 104 ? 8.711 -0.793 -24.375 1 47.34 104 PRO B N 1
ATOM 1716 C CA . PRO B 1 104 ? 9.781 -1.609 -24.953 1 47.34 104 PRO B CA 1
ATOM 1717 C C . PRO B 1 104 ? 10.953 -1.814 -24 1 47.34 104 PRO B C 1
ATOM 1719 O O . PRO B 1 104 ? 11.234 -0.955 -23.172 1 47.34 104 PRO B O 1
ATOM 1722 N N . PRO B 1 105 ? 11.258 -3.068 -23.625 1 45.16 105 PRO B N 1
ATOM 1723 C CA . PRO B 1 105 ? 12.453 -3.293 -22.828 1 45.16 105 PRO B CA 1
ATOM 1724 C C . PRO B 1 105 ? 13.562 -2.277 -23.109 1 45.16 105 PRO B C 1
ATOM 1726 O O . PRO B 1 105 ? 13.656 -1.764 -24.234 1 45.16 105 PRO B O 1
ATOM 1729 N N . CYS B 1 106 ? 13.898 -1.546 -22.047 1 40.69 106 CYS B N 1
ATOM 1730 C CA . CYS B 1 106 ? 15.047 -0.702 -22.359 1 40.69 106 CYS B CA 1
ATOM 1731 C C . CYS B 1 106 ? 15.992 -1.397 -23.328 1 40.69 106 CYS B C 1
ATOM 1733 O O . CYS B 1 106 ? 16.172 -2.615 -23.266 1 40.69 106 CYS B O 1
ATOM 1735 N N . PRO B 1 107 ? 16.172 -0.726 -24.484 1 41.12 107 PRO B N 1
ATOM 1736 C CA . PRO B 1 107 ? 17.125 -1.371 -25.391 1 41.12 107 PRO B CA 1
ATOM 1737 C C . PRO B 1 107 ? 18.297 -2.016 -24.656 1 41.12 107 PRO B C 1
ATOM 1739 O O . PRO B 1 107 ? 18.891 -1.394 -23.766 1 41.12 107 PRO B O 1
ATOM 1742 N N . GLN B 1 108 ? 18.359 -3.383 -24.516 1 29.06 108 GLN B N 1
ATOM 1743 C CA . GLN B 1 108 ? 19.641 -3.965 -24.172 1 29.06 108 GLN B CA 1
ATOM 1744 C C . GLN B 1 108 ? 20.766 -3.41 -25.047 1 29.06 108 GLN B C 1
ATOM 1746 O O . GLN B 1 108 ? 20.547 -3.166 -26.234 1 29.06 108 GLN B O 1
#

Radius of gyration: 18.01 Å; Cα contacts (8 Å, |Δi|>4): 228; chains: 2; bounding box: 38×51×49 Å

Secondary structure (DSSP, 8-state):
-HHHHHT--SHHHHHHHHHHHHHHHHTTSSS-TTEE-HHHHHHHHHHH-TTTS-TT--HHHHHHHHHHH-TT-SSSEEHHHHHHHHHHHHHHHHHHHHHS--------/-HHHHHT--SHHHHHHHHHHHHHHHHTTSSS-TTEE-HHHHHHHHHHH-TTTS-TT--HHHHHHHHHHH-TT-SSSEEHHHHHHHHHHHHHHHHHHHHHS--------